Protein AF-0000000066074335 (afdb_homodimer)

Organism: Thermosynechococcus vestitus (strain NIES-2133 / IAM M-273 / BP-1) (NCBI:txid197221)

Nearest PDB structures (foldseek):
  3jst-assembly2_B  TM=9.561E-01  e=1.278E-10  Brucella melitensis
  4wil-assembly1_A  TM=9.137E-01  e=1.983E-09  Mus musculus
  4c45-assembly1_A  TM=8.932E-01  e=1.117E-09  Homo sapiens
  1ru0-assembly1_A  TM=9.142E-01  e=2.401E-09  Mus musculus
  3hxa-assembly1_D  TM=9.202E-01  e=4.841E-09  Rattus norvegicus

Solvent-accessible surface area (backbone atoms only — not comparable to full-atom values): 10521 Å² total; per-residue (Å²): 127,86,57,73,58,49,72,68,55,48,52,62,58,37,70,77,36,83,74,48,42,77,59,86,53,25,38,35,35,74,48,80,48,90,34,50,66,47,31,52,51,53,54,59,65,48,47,60,62,24,59,75,66,72,49,74,56,36,38,34,38,51,55,28,30,33,37,43,33,32,52,37,73,94,74,67,21,40,27,64,69,38,55,56,49,50,53,53,53,55,59,57,72,77,103,127,86,58,73,57,49,72,68,55,47,52,62,57,39,71,77,36,83,75,49,43,76,58,88,51,24,38,36,35,74,47,80,47,90,34,49,67,47,30,52,51,53,54,59,64,47,47,59,62,24,60,74,67,72,49,74,55,34,38,36,38,51,55,25,30,34,36,43,34,31,50,38,74,94,73,65,20,40,28,66,69,39,54,54,50,49,54,53,52,55,59,58,71,76,102

pLDDT: mean 96.41, std 6.15, range [61.09, 98.94]

Foldseek 3Di:
DFDADDPVRVVVLCVPQPQWDDDDQKIKGKAFDDWQVQQVVLVVVLVVVCVVLVFDWDWDDDIRMIMTIGHDVVNSHDGVSRSVSSVVSSVSRVD/DFDADDPVRVVVLCVPQPQWDDDDQKIKGKAFDDWQVQQVVLVV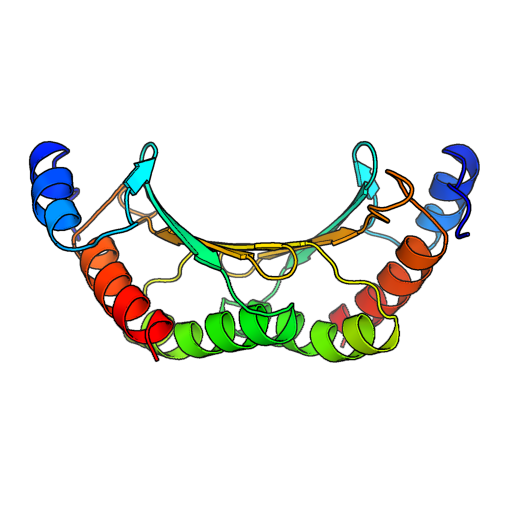VLVVVCVVLVFDWDWDDDIRMIMTIGHDVVNSHDGVSRSVSSVVSSVSRVD

Sequence (190 aa):
MAERLSPADIEAQLANLPGWKQVGDRLEQTFTFKDFLGSIAFVNRLVDPAEQAGHHPDLSISWNRVTVCLTTHDVGGITQKDIDLAKVISNLAVVMAERLSPADIEAQLANLPGWKQVGDRLEQTFTFKDFLGSIAFVNRLVDPAEQAGHHPDLSISWNRVTVCLTTHDVGGITQKDIDLAKVISNLAVV

InterPro domains:
  IPR001533 Pterin 4 alpha carbinolamine dehydratase [MF_00434] (2-93)
  IPR001533 Pterin 4 alpha carbinolamine dehydratase [PF01329] (4-91)
  IPR001533 Pterin 4 alpha carbinolamine dehydratase [PTHR12599] (3-94)
  IPR036428 Pterin 4 alpha carbinolamine dehydratase superfamily [G3DSA:3.30.1360.20] (1-95)
  IPR036428 Pterin 4 alpha carbinolamine dehydratase superfamily [SSF55248] (1-93)

Radius of gyration: 18.11 Å; Cα contacts (8 Å, |Δi|>4): 316; chains: 2; bounding box: 31×51×40 Å

Structure (mmCIF, N/CA/C/O backbone):
data_AF-0000000066074335-model_v1
#
loop_
_entity.id
_entity.type
_entity.pdbx_description
1 polymer 'Putative pterin-4-alpha-carbinolamine dehydratase'
#
loop_
_atom_site.group_PDB
_atom_site.id
_atom_site.type_symbol
_atom_site.label_atom_id
_atom_site.label_alt_id
_atom_site.label_comp_id
_atom_site.label_asym_id
_atom_site.label_entity_id
_atom_site.label_seq_id
_atom_site.pdbx_PDB_ins_code
_atom_site.Cartn_x
_atom_site.Cartn_y
_atom_site.Cartn_z
_atom_site.occupancy
_atom_site.B_iso_or_equiv
_atom_site.auth_seq_id
_atom_site.auth_comp_id
_atom_site.auth_asym_id
_atom_site.auth_atom_id
_atom_site.pdbx_PDB_model_num
ATOM 1 N N . MET A 1 1 ? 13.695 22.984 12.234 1 61.09 1 MET A N 1
ATOM 2 C CA . MET A 1 1 ? 13.352 21.562 12.234 1 61.09 1 MET A CA 1
ATOM 3 C C . MET A 1 1 ? 11.914 21.344 12.695 1 61.09 1 MET A C 1
ATOM 5 O O . MET A 1 1 ? 11.367 22.172 13.43 1 61.09 1 MET A O 1
ATOM 9 N N . ALA A 1 2 ? 11.125 20.5 11.977 1 78.25 2 ALA A N 1
ATOM 10 C CA . ALA A 1 2 ? 9.734 20.375 12.422 1 78.25 2 ALA A CA 1
ATOM 11 C C . ALA A 1 2 ? 9.656 19.891 13.859 1 78.25 2 ALA A C 1
ATOM 13 O O . ALA A 1 2 ? 10.484 19.078 14.297 1 78.25 2 ALA A O 1
ATOM 14 N N . GLU A 1 3 ? 8.922 20.516 14.727 1 90.38 3 GLU A N 1
ATOM 15 C CA . GLU A 1 3 ? 8.75 20.156 16.141 1 90.38 3 GLU A CA 1
ATOM 16 C C . GLU A 1 3 ? 7.668 19.094 16.312 1 90.38 3 GLU A C 1
ATOM 18 O O . GLU A 1 3 ? 6.621 19.156 15.664 1 90.38 3 GLU A O 1
ATOM 23 N N . ARG A 1 4 ? 8.062 18.109 17.266 1 96.31 4 ARG A N 1
ATOM 24 C CA . ARG A 1 4 ? 7.078 17.094 17.625 1 96.31 4 ARG A CA 1
ATOM 25 C C . ARG A 1 4 ? 5.898 17.719 18.359 1 96.31 4 ARG A C 1
ATOM 27 O O . ARG A 1 4 ? 6.086 18.562 19.25 1 96.31 4 ARG A O 1
ATOM 34 N N . LEU A 1 5 ? 4.723 17.359 17.922 1 97.75 5 LEU A N 1
ATOM 35 C CA . LEU A 1 5 ? 3.52 17.844 18.594 1 97.75 5 LEU A CA 1
ATOM 36 C C . LEU A 1 5 ? 3.289 17.094 19.906 1 97.75 5 LEU A C 1
ATOM 38 O O . LEU A 1 5 ? 3.646 15.914 20.016 1 97.75 5 LEU A O 1
ATOM 42 N N . SER A 1 6 ? 2.682 17.719 20.906 1 96.12 6 SER A N 1
ATOM 43 C CA . SER A 1 6 ? 2.279 17.047 22.141 1 96.12 6 SER A CA 1
ATOM 44 C C . SER A 1 6 ? 1.038 16.188 21.922 1 96.12 6 SER A C 1
ATOM 46 O O . SER A 1 6 ? 0.247 16.453 21.016 1 96.12 6 SER A O 1
ATOM 48 N N . PRO A 1 7 ? 0.917 15.195 22.75 1 95.69 7 PRO A N 1
ATOM 49 C CA . PRO A 1 7 ? -0.295 14.383 22.641 1 95.69 7 PRO A CA 1
ATOM 50 C C . PRO A 1 7 ? -1.573 15.211 22.734 1 95.69 7 PRO A C 1
ATOM 52 O O . PRO A 1 7 ? -2.545 14.938 22.016 1 95.69 7 PRO A O 1
ATOM 55 N N . ALA A 1 8 ? -1.575 16.188 23.609 1 97.06 8 ALA A N 1
ATOM 56 C CA . ALA A 1 8 ? -2.746 17.047 23.766 1 97.06 8 ALA A CA 1
ATOM 57 C C . ALA A 1 8 ? -3.01 17.844 22.484 1 97.06 8 ALA A C 1
ATOM 59 O O . ALA A 1 8 ? -4.16 18.016 22.078 1 97.06 8 ALA A O 1
ATOM 60 N N . ASP A 1 9 ? -1.932 18.375 21.891 1 97.31 9 ASP A N 1
ATOM 61 C CA . ASP A 1 9 ? -2.061 19.125 20.641 1 97.31 9 ASP A CA 1
ATOM 62 C C . ASP A 1 9 ? -2.57 18.219 19.516 1 97.31 9 ASP A C 1
ATOM 64 O O . ASP A 1 9 ? -3.41 18.625 18.703 1 97.31 9 ASP A O 1
ATOM 68 N 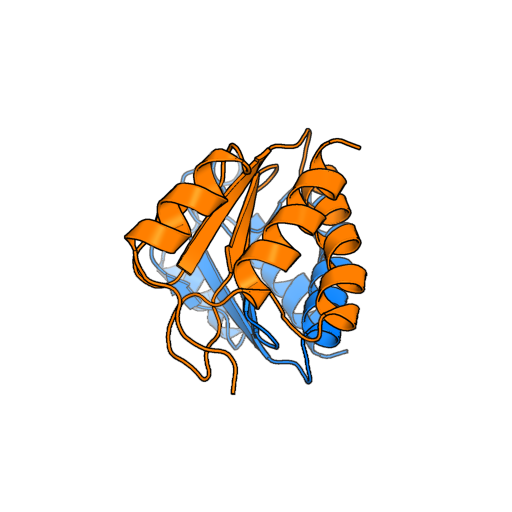N . ILE A 1 10 ? -2.061 17.047 19.406 1 98.12 10 ILE A N 1
ATOM 69 C CA . ILE A 1 10 ? -2.482 16.094 18.391 1 98.12 10 ILE A CA 1
ATOM 70 C C . ILE A 1 10 ? -3.975 15.805 18.547 1 98.12 10 ILE A C 1
ATOM 72 O O . ILE A 1 10 ? -4.727 15.859 17.562 1 98.12 10 ILE A O 1
ATOM 76 N N . GLU A 1 11 ? -4.355 15.5 19.75 1 97.38 11 GLU A N 1
ATOM 77 C CA . GLU A 1 11 ? -5.754 15.18 20.031 1 97.38 11 GLU A CA 1
ATOM 78 C C . GLU A 1 11 ? -6.668 16.328 19.609 1 97.38 11 GLU A C 1
ATOM 80 O O . GLU A 1 11 ? -7.723 16.109 19.016 1 97.38 11 GLU A O 1
ATOM 85 N N . ALA A 1 12 ? -6.305 17.516 19.969 1 98.12 12 ALA A N 1
ATOM 86 C CA . ALA A 1 12 ? -7.094 18.688 19.625 1 98.12 12 ALA A CA 1
ATOM 87 C C . ALA A 1 12 ? -7.25 18.828 18.109 1 98.12 12 ALA A C 1
ATOM 89 O O . ALA A 1 12 ? -8.328 19.172 17.625 1 98.12 12 ALA A O 1
ATOM 90 N N . GLN A 1 13 ? -6.156 18.625 17.406 1 98 13 GLN A N 1
ATOM 91 C CA . GLN A 1 13 ? -6.191 18.797 15.953 1 98 13 GLN A CA 1
ATOM 92 C C . GLN A 1 13 ? -6.961 17.656 15.289 1 98 13 GLN A C 1
ATOM 94 O O . GLN A 1 13 ? -7.641 17.859 14.281 1 98 13 GLN A O 1
ATOM 99 N N . LEU A 1 14 ? -6.852 16.469 15.859 1 98.25 14 LEU A N 1
ATOM 100 C CA . LEU A 1 14 ? -7.539 15.312 15.297 1 98.25 14 LEU A CA 1
ATOM 101 C C . LEU A 1 14 ? -9.047 15.43 15.477 1 98.25 14 LEU A C 1
ATOM 103 O O . LEU A 1 14 ? -9.82 14.766 14.781 1 98.25 14 LEU A O 1
ATOM 107 N N . ALA A 1 15 ? -9.461 16.203 16.453 1 97.62 15 ALA A N 1
ATOM 108 C CA . ALA A 1 15 ? -10.883 16.438 16.656 1 97.62 15 ALA A CA 1
ATOM 109 C C . ALA A 1 15 ? -11.547 16.969 15.391 1 97.62 15 ALA A C 1
ATOM 111 O O . ALA A 1 15 ? -12.734 16.75 15.172 1 97.62 15 ALA A O 1
ATOM 112 N N . ASN A 1 16 ? -10.781 17.594 14.5 1 96.19 16 ASN A N 1
ATOM 113 C CA . ASN A 1 16 ? -11.297 18.156 13.258 1 96.19 16 ASN A CA 1
ATOM 114 C C . ASN A 1 16 ? -10.977 17.25 12.062 1 96.19 16 ASN A C 1
ATOM 116 O O . ASN A 1 16 ? -11.164 17.641 10.914 1 96.19 16 ASN A O 1
ATOM 120 N N . LEU A 1 17 ? -10.469 16.125 12.25 1 97.38 17 LEU A N 1
ATOM 121 C CA . LEU A 1 17 ? -10.102 15.156 11.219 1 97.38 17 LEU A CA 1
ATOM 122 C C . LEU A 1 17 ? -10.719 13.789 11.508 1 97.38 17 LEU A C 1
ATOM 124 O O . LEU A 1 17 ? -10 12.82 11.766 1 97.38 17 LEU A O 1
ATOM 128 N N . PRO A 1 18 ? -12.047 13.773 11.359 1 95.75 18 PRO A N 1
ATOM 129 C CA . PRO A 1 18 ? -12.703 12.5 11.672 1 95.75 18 PRO A CA 1
ATOM 130 C C . PRO A 1 18 ? -12.078 11.32 10.93 1 95.75 18 PRO A C 1
ATOM 132 O O . PRO A 1 18 ? -11.688 11.453 9.766 1 95.75 18 PRO A O 1
ATOM 135 N N . GLY A 1 19 ? -11.922 10.172 11.711 1 97.56 19 GLY A N 1
ATOM 136 C CA . GLY A 1 19 ? -11.359 8.961 11.141 1 97.56 19 GLY A CA 1
ATOM 137 C C . GLY A 1 19 ? -9.891 8.766 11.469 1 97.56 19 GLY A C 1
ATOM 138 O O . GLY A 1 19 ? -9.406 7.637 11.547 1 97.56 19 GLY A O 1
ATOM 139 N N . TRP A 1 20 ? -9.18 9.891 11.555 1 98.69 20 TRP A N 1
ATOM 140 C CA . TRP A 1 20 ? -7.766 9.82 11.906 1 98.69 20 TRP A CA 1
ATOM 141 C C . TRP A 1 20 ? -7.586 9.555 13.398 1 98.69 20 TRP A C 1
ATOM 143 O O . TRP A 1 20 ? -8.32 10.109 14.227 1 98.69 20 TRP A O 1
ATOM 153 N N . LYS A 1 21 ? -6.633 8.781 13.719 1 98.5 21 LYS A N 1
ATOM 154 C CA . LYS A 1 21 ? -6.277 8.484 15.109 1 98.5 21 LYS A CA 1
ATOM 155 C C . LYS A 1 21 ? -4.762 8.422 15.281 1 98.5 21 LYS A C 1
ATOM 157 O O . LYS A 1 21 ? -4.031 8.172 14.32 1 98.5 21 LYS A O 1
ATOM 162 N N . GLN A 1 22 ? -4.324 8.641 16.484 1 98.31 22 GLN A N 1
ATOM 163 C CA . GLN A 1 22 ? -2.924 8.406 16.828 1 98.31 22 GLN A CA 1
ATOM 164 C C . GLN A 1 22 ? -2.691 6.965 17.266 1 98.31 22 GLN A C 1
ATOM 166 O O . GLN A 1 22 ? -3.396 6.453 18.141 1 98.31 22 GLN A O 1
ATOM 171 N N . VAL A 1 23 ? -1.863 6.348 16.688 1 97.94 23 VAL A N 1
ATOM 172 C CA . VAL A 1 23 ? -1.416 5.008 17.047 1 97.94 23 VAL A CA 1
ATOM 173 C C . VAL A 1 23 ? 0.087 5.016 17.312 1 97.94 23 VAL A C 1
ATOM 175 O O . VAL A 1 23 ? 0.891 5 16.375 1 97.94 23 VAL A O 1
ATOM 178 N N . GLY A 1 24 ? 0.436 5.082 18.547 1 96.5 24 GLY A N 1
ATOM 179 C CA . GLY A 1 24 ? 1.843 5.266 18.859 1 96.5 24 GLY A CA 1
ATOM 180 C C . GLY A 1 24 ? 2.402 6.582 18.359 1 96.5 24 GLY A C 1
ATOM 181 O O . GLY A 1 24 ? 1.869 7.648 18.672 1 96.5 24 GLY A O 1
ATOM 182 N N . ASP A 1 25 ? 3.412 6.508 17.453 1 97 25 ASP A N 1
ATOM 183 C CA . ASP A 1 25 ? 4.113 7.699 17 1 97 25 ASP A CA 1
ATOM 184 C C . ASP A 1 25 ? 3.643 8.109 15.602 1 97 25 ASP A C 1
ATOM 186 O O . ASP A 1 25 ? 4.336 8.844 14.891 1 97 25 ASP A O 1
ATOM 190 N N . ARG A 1 26 ? 2.455 7.629 15.234 1 98.5 26 ARG A N 1
ATOM 191 C CA . ARG A 1 26 ? 1.986 7.965 13.891 1 98.5 26 ARG A CA 1
ATOM 192 C C . ARG A 1 26 ? 0.482 8.219 13.883 1 98.5 26 ARG A C 1
ATOM 194 O O . ARG A 1 26 ? -0.213 7.883 14.844 1 98.5 26 ARG A O 1
ATOM 201 N N . LEU A 1 27 ? 0.013 8.898 12.852 1 98.81 27 LEU A N 1
ATOM 202 C CA . LEU A 1 27 ? -1.404 9 12.523 1 98.81 27 LEU A CA 1
ATOM 203 C C . LEU A 1 27 ? -1.835 7.871 11.594 1 98.81 27 LEU A C 1
ATOM 205 O O . LEU A 1 27 ? -1.075 7.457 10.719 1 98.81 27 LEU A O 1
ATOM 209 N N . GLU A 1 28 ? -3.074 7.426 11.773 1 98.88 28 GLU A N 1
ATOM 210 C CA . GLU A 1 28 ? -3.568 6.344 10.93 1 98.88 28 GLU A CA 1
ATOM 211 C C . GLU A 1 28 ? -5.039 6.543 10.578 1 98.88 28 GLU A C 1
ATOM 213 O O . GLU A 1 28 ? -5.832 6.961 11.43 1 98.88 28 GLU A O 1
ATOM 218 N N . GLN A 1 29 ? -5.402 6.277 9.391 1 98.75 29 GLN A N 1
ATOM 219 C CA . GLN A 1 29 ? -6.793 6.184 8.961 1 98.75 29 GLN A CA 1
ATOM 220 C C . GLN A 1 29 ? -6.957 5.137 7.859 1 98.75 29 GLN A C 1
ATOM 222 O O . GLN A 1 29 ? -6.102 5.016 6.98 1 98.75 29 GLN A O 1
ATOM 227 N N . THR A 1 30 ? -8.039 4.391 7.93 1 98.81 30 THR A N 1
ATOM 228 C CA . THR A 1 30 ? -8.398 3.436 6.887 1 98.81 30 THR A CA 1
ATOM 229 C C . THR A 1 30 ? -9.602 3.934 6.086 1 98.81 30 THR A C 1
ATOM 231 O O . THR A 1 30 ? -10.609 4.344 6.66 1 98.81 30 THR A O 1
ATOM 234 N N . PHE A 1 31 ? -9.453 3.969 4.762 1 98.62 31 PHE A N 1
ATOM 235 C CA . PHE A 1 31 ? -10.508 4.324 3.816 1 98.62 31 PHE A CA 1
ATOM 236 C C . PHE A 1 31 ? -11.016 3.086 3.088 1 98.62 31 PHE A C 1
ATOM 238 O O . PHE A 1 31 ? -10.234 2.209 2.719 1 98.62 31 PHE A O 1
ATOM 245 N N . THR A 1 32 ? -12.344 3.02 2.869 1 98.44 32 THR A N 1
ATOM 246 C CA . THR A 1 32 ? -12.969 1.886 2.193 1 98.44 32 THR A CA 1
ATOM 247 C C . THR A 1 32 ? -13.602 2.322 0.875 1 98.44 32 THR A C 1
ATOM 249 O O . THR A 1 32 ? -14.242 3.371 0.807 1 98.44 32 THR A O 1
ATOM 252 N N . PHE A 1 33 ? -13.398 1.486 -0.139 1 98.25 33 PHE A N 1
ATOM 253 C CA . PHE A 1 33 ? -13.883 1.778 -1.484 1 98.25 33 PHE A CA 1
ATOM 254 C C . PHE A 1 33 ? -14.719 0.625 -2.021 1 98.25 33 PHE A C 1
ATOM 256 O O . PHE A 1 33 ? -15.07 -0.294 -1.279 1 98.25 33 PHE A O 1
ATOM 263 N N . LYS A 1 34 ? -15.062 0.728 -3.232 1 97.75 34 LYS A N 1
ATOM 264 C CA . LYS A 1 34 ? -15.953 -0.27 -3.818 1 97.75 34 LYS A CA 1
ATOM 265 C C . LYS A 1 34 ? -15.211 -1.565 -4.121 1 97.75 34 LYS A C 1
ATOM 267 O O . LYS A 1 34 ? -15.758 -2.658 -3.955 1 97.75 34 LYS A O 1
ATOM 272 N N . ASP A 1 35 ? -14.008 -1.442 -4.664 1 98.06 35 ASP A N 1
ATOM 273 C CA . ASP A 1 35 ? -13.211 -2.588 -5.098 1 98.06 35 ASP A CA 1
ATOM 274 C C . ASP A 1 35 ? -11.727 -2.246 -5.125 1 98.06 35 ASP A C 1
ATOM 276 O O . ASP A 1 35 ? -11.312 -1.203 -4.609 1 98.06 35 ASP A O 1
ATOM 280 N N . PHE A 1 36 ? -10.945 -3.172 -5.645 1 98.56 36 PHE A N 1
ATOM 281 C CA . PHE A 1 36 ? -9.492 -3.02 -5.723 1 98.56 36 PHE A CA 1
ATOM 282 C C . PHE A 1 36 ? -9.125 -1.803 -6.562 1 98.56 36 PHE A C 1
ATOM 284 O O . PHE A 1 36 ? -8.25 -1.022 -6.184 1 98.56 36 PHE A O 1
ATOM 291 N N . LEU A 1 37 ? -9.789 -1.584 -7.691 1 98.56 37 LEU A N 1
ATOM 292 C CA . LEU A 1 37 ? -9.5 -0.458 -8.57 1 98.56 37 LEU A CA 1
ATOM 293 C C . LEU A 1 37 ? -9.773 0.868 -7.867 1 98.56 37 LEU A C 1
ATOM 295 O O . LEU A 1 37 ? -9.062 1.85 -8.086 1 98.56 37 LEU A O 1
ATOM 299 N N . GLY A 1 38 ? -10.836 0.869 -7.07 1 98.38 38 GLY A N 1
ATOM 300 C C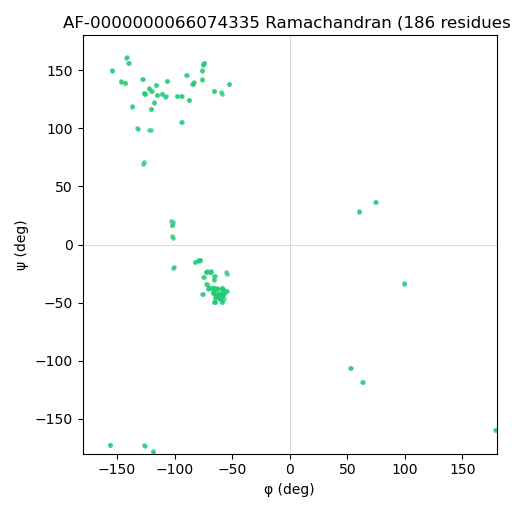A . GLY A 1 38 ? -11.094 2.057 -6.273 1 98.38 38 GLY A CA 1
ATOM 301 C C . GLY A 1 38 ? -9.984 2.373 -5.293 1 98.38 38 GLY A C 1
ATOM 302 O O . GLY A 1 38 ? -9.617 3.537 -5.113 1 98.38 38 GLY A O 1
ATOM 303 N N . SER A 1 39 ? -9.453 1.351 -4.605 1 98.62 39 SER A N 1
ATOM 304 C CA . SER A 1 39 ? -8.32 1.528 -3.701 1 98.62 39 SER A CA 1
ATOM 305 C C . SER A 1 39 ? -7.113 2.096 -4.434 1 98.62 39 SER A C 1
ATOM 307 O O . SER A 1 39 ? -6.484 3.047 -3.965 1 98.62 39 SER A O 1
ATOM 309 N N . ILE A 1 40 ? -6.844 1.544 -5.621 1 98.75 40 ILE A N 1
ATOM 310 C CA . ILE A 1 40 ? -5.684 1.965 -6.402 1 98.75 40 ILE A CA 1
ATOM 311 C C . ILE A 1 40 ? -5.871 3.408 -6.863 1 98.75 40 ILE A C 1
ATOM 313 O O . ILE A 1 40 ? -4.926 4.203 -6.832 1 98.75 40 ILE A O 1
ATOM 317 N N . ALA A 1 41 ? -7.047 3.758 -7.258 1 98.38 41 ALA A N 1
ATOM 318 C CA . ALA A 1 41 ? -7.328 5.129 -7.68 1 98.38 41 ALA A CA 1
ATOM 319 C C . ALA A 1 41 ? -7.066 6.117 -6.547 1 98.38 41 ALA A C 1
ATOM 321 O O . ALA A 1 41 ? -6.492 7.184 -6.766 1 98.38 41 ALA A O 1
ATOM 322 N N . PHE A 1 42 ? -7.512 5.781 -5.371 1 98.62 42 PHE A N 1
ATOM 323 C CA . PHE A 1 42 ? -7.301 6.637 -4.211 1 98.62 42 PHE A CA 1
ATOM 324 C C . PHE A 1 42 ? -5.812 6.809 -3.932 1 98.62 42 PHE A C 1
ATOM 326 O O . PHE A 1 42 ? -5.344 7.926 -3.703 1 98.62 42 PHE A O 1
ATOM 333 N N . VAL A 1 43 ? -5.059 5.734 -3.947 1 98.69 43 VAL A N 1
ATOM 334 C CA . VAL A 1 43 ? -3.619 5.789 -3.707 1 98.69 43 VAL A CA 1
ATOM 335 C C . VAL A 1 43 ? -2.959 6.711 -4.727 1 98.69 43 VAL A C 1
ATOM 337 O O . VAL A 1 43 ? -2.129 7.551 -4.371 1 98.69 43 VAL A O 1
ATOM 340 N N . ASN A 1 44 ? -3.377 6.582 -5.969 1 98.62 44 ASN A N 1
ATOM 341 C CA . ASN A 1 44 ? -2.785 7.414 -7.012 1 98.62 44 ASN A CA 1
ATOM 342 C C . ASN A 1 44 ? -3.111 8.891 -6.805 1 98.62 44 ASN A C 1
ATOM 344 O O . ASN A 1 44 ? -2.303 9.758 -7.129 1 98.62 44 ASN A O 1
ATOM 348 N N . ARG A 1 45 ? -4.234 9.18 -6.223 1 98.31 45 ARG A N 1
ATOM 349 C CA . ARG A 1 45 ? -4.621 10.562 -5.965 1 98.31 45 ARG A CA 1
ATOM 350 C C . ARG A 1 45 ? -3.785 11.172 -4.84 1 98.31 45 ARG A C 1
ATOM 352 O O . ARG A 1 45 ? -3.658 12.391 -4.742 1 98.31 45 ARG A O 1
ATOM 359 N N . LEU A 1 46 ? -3.225 10.344 -3.992 1 97.38 46 LEU A N 1
ATOM 360 C CA . LEU A 1 46 ? -2.453 10.828 -2.855 1 97.38 46 LEU A CA 1
ATOM 361 C C . LEU A 1 46 ? -1.028 11.18 -3.275 1 97.38 46 LEU A C 1
ATOM 363 O O . LEU A 1 46 ? -0.31 11.859 -2.543 1 97.38 46 LEU A O 1
ATOM 367 N N . VAL A 1 47 ? -0.621 10.734 -4.438 1 98.44 47 VAL A N 1
ATOM 368 C CA . VAL A 1 47 ? 0.779 10.797 -4.84 1 98.44 47 VAL A CA 1
ATOM 369 C C . VAL A 1 47 ? 1.204 12.258 -5 1 98.44 47 VAL A C 1
ATOM 371 O O . VAL A 1 47 ? 2.18 12.695 -4.387 1 98.44 47 VAL A O 1
ATOM 374 N N . ASP A 1 48 ? 0.437 12.992 -5.711 1 98.25 48 ASP A N 1
ATOM 375 C CA . ASP A 1 48 ? 0.83 14.367 -5.996 1 98.25 48 ASP A CA 1
ATOM 376 C C . ASP A 1 48 ? 0.864 15.203 -4.719 1 98.25 48 ASP A C 1
ATOM 378 O O . ASP A 1 48 ? 1.863 15.859 -4.43 1 98.25 48 ASP A O 1
ATOM 382 N N . PRO A 1 49 ? -0.151 15.188 -3.881 1 98.12 49 PRO A N 1
ATOM 383 C CA . PRO A 1 49 ? -0.083 15.945 -2.631 1 98.12 49 PRO A CA 1
ATOM 384 C C . PRO A 1 49 ? 1.091 15.531 -1.748 1 98.12 49 PRO A C 1
ATOM 386 O O . PRO A 1 49 ? 1.691 16.375 -1.073 1 98.12 49 PRO A O 1
ATOM 389 N N . ALA A 1 50 ? 1.405 14.242 -1.682 1 98.44 50 ALA A N 1
ATOM 390 C CA . ALA A 1 50 ? 2.525 13.758 -0.882 1 98.44 50 ALA A CA 1
ATOM 391 C C . ALA A 1 50 ? 3.852 14.305 -1.403 1 98.44 50 ALA A C 1
ATOM 393 O O . ALA A 1 50 ? 4.691 14.758 -0.624 1 98.44 50 ALA A O 1
ATOM 394 N N . GLU A 1 51 ? 3.99 14.266 -2.746 1 98.5 51 GLU A N 1
ATOM 395 C CA . GLU A 1 51 ? 5.195 14.789 -3.379 1 98.5 51 GLU A CA 1
ATOM 396 C C . GLU A 1 51 ? 5.336 16.281 -3.141 1 98.5 51 GLU A C 1
ATOM 398 O O . GLU A 1 51 ? 6.418 16.766 -2.803 1 98.5 51 GLU A O 1
ATOM 403 N N . GLN A 1 52 ? 4.258 17 -3.301 1 98 52 GLN A N 1
ATOM 404 C CA . GLN A 1 52 ? 4.277 18.438 -3.121 1 98 52 GLN A CA 1
ATOM 405 C C . GLN A 1 52 ? 4.637 18.812 -1.687 1 98 52 GLN A C 1
ATOM 407 O O . GLN A 1 52 ? 5.348 19.797 -1.454 1 98 52 GLN A O 1
ATOM 412 N N . ALA A 1 53 ? 4.152 18.062 -0.789 1 97.25 53 ALA A N 1
ATOM 413 C CA . ALA A 1 53 ? 4.406 18.328 0.625 1 97.25 53 ALA A CA 1
ATOM 414 C C . ALA A 1 53 ? 5.805 17.875 1.029 1 97.25 53 ALA A C 1
ATOM 416 O O . ALA A 1 53 ? 6.293 18.219 2.105 1 97.25 53 ALA A O 1
ATOM 417 N N . GLY A 1 54 ? 6.449 17.078 0.139 1 97.12 54 GLY A N 1
ATOM 418 C CA . GLY A 1 54 ? 7.703 16.453 0.535 1 97.12 54 GLY A CA 1
ATOM 419 C C . GLY A 1 54 ? 7.559 15.539 1.737 1 97.12 54 GLY A C 1
ATOM 420 O O . GLY A 1 54 ? 8.461 15.469 2.578 1 97.12 54 GLY A O 1
ATOM 421 N N . HIS A 1 55 ? 6.453 14.953 1.972 1 98 55 HIS A N 1
ATOM 422 C CA . HIS A 1 55 ? 6.07 14.062 3.062 1 98 55 HIS A CA 1
ATOM 423 C C . HIS A 1 55 ? 5.262 12.875 2.549 1 98 55 HIS A C 1
ATOM 425 O O . HIS A 1 55 ? 4.207 13.062 1.938 1 98 55 HIS A O 1
ATOM 431 N N . HIS A 1 56 ? 5.809 11.68 2.771 1 98.44 56 HIS A N 1
ATOM 432 C CA . HIS A 1 56 ? 5.246 10.508 2.119 1 98.44 56 HIS A CA 1
ATOM 433 C C . HIS A 1 56 ? 4.66 9.531 3.141 1 98.44 56 HIS A C 1
ATOM 435 O O . HIS A 1 56 ? 5.332 9.164 4.105 1 98.44 56 HIS A O 1
ATOM 441 N N . PRO A 1 57 ? 3.434 9.133 2.93 1 98.75 57 PRO A N 1
ATOM 442 C CA . PRO A 1 57 ? 2.783 8.18 3.834 1 98.75 57 PRO A CA 1
ATOM 443 C C . PRO A 1 57 ? 3.293 6.75 3.65 1 98.75 57 PRO A C 1
ATOM 445 O O . PRO A 1 57 ? 3.857 6.422 2.604 1 98.75 57 PRO A O 1
ATOM 448 N N . ASP A 1 58 ? 3.158 5.906 4.684 1 98.75 58 ASP A N 1
ATOM 449 C CA . ASP A 1 58 ? 3.086 4.461 4.504 1 98.75 58 ASP A CA 1
ATOM 450 C C . ASP A 1 58 ? 1.665 4.02 4.16 1 98.75 58 ASP A C 1
ATOM 452 O O . ASP A 1 58 ? 0.697 4.523 4.734 1 98.75 58 ASP A O 1
ATOM 456 N N . LEU A 1 59 ? 1.532 3.076 3.242 1 98.94 59 LEU A N 1
ATOM 457 C CA . LEU A 1 59 ? 0.223 2.658 2.75 1 98.94 59 LEU A CA 1
ATOM 458 C C . LEU A 1 59 ? 0.066 1.145 2.838 1 98.94 59 LEU A C 1
ATOM 460 O O . LEU A 1 59 ? 1.013 0.402 2.57 1 98.94 59 LEU A O 1
ATOM 464 N N . SER A 1 60 ? -1.064 0.718 3.164 1 98.88 60 SER A N 1
ATOM 465 C CA . SER A 1 60 ? -1.469 -0.678 3.031 1 98.88 60 SER A CA 1
ATOM 466 C C . SER A 1 60 ? -2.768 -0.804 2.24 1 98.88 60 SER A C 1
ATOM 468 O O . SER A 1 60 ? -3.732 -0.085 2.504 1 98.88 60 SER A O 1
ATOM 470 N N . ILE A 1 61 ? -2.742 -1.662 1.271 1 98.88 61 ILE A N 1
ATOM 471 C CA . ILE A 1 61 ? -3.904 -1.922 0.428 1 98.88 61 ILE A CA 1
ATOM 472 C C . ILE A 1 61 ? -4.336 -3.379 0.579 1 98.88 61 ILE A C 1
ATOM 474 O O . ILE A 1 61 ? -3.537 -4.293 0.364 1 98.88 61 ILE A O 1
ATOM 478 N N . SER A 1 62 ? -5.5 -3.615 0.963 1 98.62 62 SER A N 1
ATOM 479 C CA . SER A 1 62 ? -6.148 -4.922 1.01 1 98.62 62 SER A CA 1
ATOM 480 C C . SER A 1 62 ? -7.535 -4.879 0.379 1 98.62 62 SER A C 1
ATOM 482 O O . SER A 1 62 ? -8.5 -4.477 1.026 1 98.62 62 SER A O 1
ATOM 484 N N . TRP A 1 63 ? -7.609 -5.312 -0.829 1 97.25 63 TRP A N 1
ATOM 485 C CA . TRP A 1 63 ? -8.82 -5.246 -1.646 1 97.25 63 TRP A CA 1
ATOM 486 C C . TRP A 1 63 ? -9.375 -3.826 -1.686 1 97.25 63 TRP A C 1
ATOM 488 O O . TRP A 1 63 ? -8.773 -2.936 -2.293 1 97.25 63 TRP A O 1
ATOM 498 N N . ASN A 1 64 ? -10.438 -3.539 -1.01 1 98.38 64 ASN A N 1
ATOM 499 C CA . ASN A 1 64 ? -11.102 -2.246 -1.136 1 98.38 64 ASN A CA 1
ATOM 500 C C . ASN A 1 64 ? -10.773 -1.333 0.044 1 98.38 64 ASN A C 1
ATOM 502 O O . ASN A 1 64 ? -11.492 -0.363 0.298 1 98.38 64 ASN A O 1
ATOM 506 N N . ARG A 1 65 ? -9.672 -1.714 0.807 1 98.81 65 ARG A N 1
ATOM 507 C CA . ARG A 1 65 ? -9.289 -0.928 1.975 1 98.81 65 ARG A CA 1
ATOM 508 C C . ARG A 1 65 ? -7.867 -0.388 1.827 1 98.81 65 ARG A C 1
ATOM 510 O O . ARG A 1 65 ? -6.953 -1.124 1.45 1 98.81 65 ARG A O 1
ATOM 517 N N . VAL A 1 66 ? -7.727 0.924 2.109 1 98.88 66 VAL A N 1
ATOM 518 C CA . VAL A 1 66 ? -6.418 1.57 2.137 1 98.88 66 VAL A CA 1
ATOM 519 C C . VAL A 1 66 ? -6.164 2.168 3.52 1 98.88 66 VAL A C 1
ATOM 521 O O . VAL A 1 66 ? -6.906 3.041 3.971 1 98.88 66 VAL A O 1
ATOM 524 N N . THR A 1 67 ? -5.188 1.7 4.195 1 98.94 67 THR A N 1
ATOM 525 C CA . THR A 1 67 ? -4.723 2.334 5.422 1 98.94 67 THR A CA 1
ATOM 526 C C . THR A 1 67 ? -3.566 3.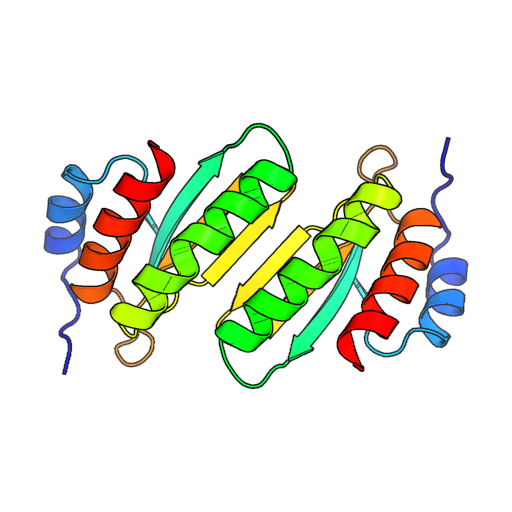287 5.137 1 98.94 67 THR A C 1
ATOM 528 O O . THR A 1 67 ? -2.59 2.908 4.484 1 98.94 67 THR A O 1
ATOM 531 N N . VAL A 1 68 ? -3.725 4.492 5.613 1 98.94 68 VAL A N 1
ATOM 532 C CA . VAL A 1 68 ? -2.709 5.531 5.465 1 98.94 68 VAL A CA 1
ATOM 533 C C . VAL A 1 68 ? -2.086 5.848 6.82 1 98.94 68 VAL A C 1
ATOM 535 O O . VAL A 1 68 ? -2.801 6.094 7.797 1 98.94 68 VAL A O 1
ATOM 538 N N . CYS A 1 69 ? -0.783 5.844 6.902 1 98.88 69 CYS A N 1
ATOM 539 C CA . CYS A 1 69 ? -0.042 6.195 8.109 1 98.88 69 CYS A CA 1
ATOM 540 C C . CYS A 1 69 ? 0.919 7.348 7.844 1 98.88 69 CYS A C 1
ATOM 542 O O . CYS A 1 69 ? 1.603 7.367 6.816 1 98.88 69 CYS A O 1
ATOM 544 N N . LEU A 1 70 ? 0.902 8.281 8.75 1 98.81 70 LEU A N 1
ATOM 545 C CA . LEU A 1 70 ? 1.739 9.469 8.625 1 98.81 70 LEU A CA 1
ATOM 546 C C . LEU A 1 70 ? 2.594 9.672 9.867 1 98.81 70 LEU A C 1
ATOM 548 O O . LEU A 1 70 ? 2.086 9.609 10.992 1 98.81 70 LEU A O 1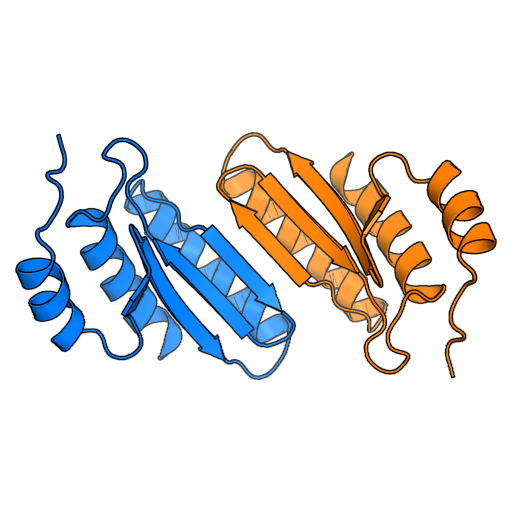
ATOM 552 N N . THR A 1 71 ? 3.836 9.852 9.703 1 98.5 71 THR A N 1
ATOM 553 C CA . THR A 1 71 ? 4.793 10.172 10.75 1 98.5 71 THR A CA 1
ATOM 554 C C . THR A 1 71 ? 5.992 10.922 10.18 1 98.5 71 THR A C 1
ATOM 556 O O . THR A 1 71 ? 6.305 10.789 8.992 1 98.5 71 THR A O 1
ATOM 559 N N . THR A 1 72 ? 6.602 11.758 10.914 1 97.81 72 THR A N 1
ATOM 560 C CA . THR A 1 72 ? 7.848 12.406 10.539 1 97.81 72 THR A CA 1
ATOM 561 C C . THR A 1 72 ? 9.047 11.641 11.078 1 97.81 72 THR A C 1
ATOM 563 O O . THR A 1 72 ? 9.383 11.75 12.258 1 97.81 72 THR A O 1
ATOM 566 N N . HIS A 1 73 ? 9.742 10.945 10.227 1 93.94 73 HIS A N 1
ATOM 567 C CA . HIS A 1 73 ? 10.75 9.961 10.609 1 93.94 73 HIS A CA 1
ATOM 568 C C . HIS A 1 73 ? 11.938 10.625 11.281 1 93.94 73 HIS A C 1
ATOM 570 O O . HIS A 1 73 ? 12.5 10.086 12.234 1 93.94 73 HIS A O 1
ATOM 576 N N . ASP A 1 74 ? 12.305 11.781 10.805 1 92.12 74 ASP A N 1
ATOM 577 C CA . ASP A 1 74 ? 13.508 12.43 11.312 1 92.12 74 ASP A CA 1
ATOM 578 C C . ASP A 1 74 ? 13.32 12.883 12.766 1 92.12 74 ASP A C 1
ATOM 580 O O . ASP A 1 74 ? 14.289 13.062 13.492 1 92.12 74 ASP A O 1
ATOM 584 N N . VAL A 1 75 ? 12.047 13.07 13.141 1 93.12 75 VAL A N 1
ATOM 585 C CA . VAL A 1 75 ? 11.727 13.539 14.484 1 93.12 75 VAL A CA 1
ATOM 586 C C . VAL A 1 75 ? 11.289 12.359 15.352 1 93.12 75 VAL A C 1
ATOM 588 O O . VAL A 1 75 ? 11.227 12.469 16.578 1 93.12 75 VAL A O 1
ATOM 591 N N . GLY A 1 76 ? 10.914 11.312 14.695 1 93.69 76 GLY A N 1
ATOM 592 C CA . GLY A 1 76 ? 10.453 10.125 15.398 1 93.69 76 GLY A CA 1
ATOM 593 C C . GLY A 1 76 ? 9.062 10.289 15.984 1 93.69 76 GLY A C 1
ATOM 594 O O . GLY A 1 76 ? 8.805 9.859 17.109 1 93.69 76 GLY A O 1
ATOM 595 N N . GLY A 1 77 ? 8.203 10.984 15.281 1 97.62 77 GLY A N 1
ATOM 596 C CA . GLY A 1 77 ? 6.859 11.227 15.789 1 97.62 77 GLY A CA 1
ATOM 597 C C . GLY A 1 77 ? 6.016 12.086 14.859 1 97.62 77 GLY A C 1
ATOM 598 O O . GLY A 1 77 ? 6.262 12.125 13.656 1 97.62 77 GLY A O 1
ATOM 599 N N . ILE A 1 78 ? 5.016 12.633 15.484 1 98.62 78 ILE A N 1
ATOM 600 C CA . ILE A 1 78 ? 4.02 13.367 14.719 1 98.62 78 ILE A CA 1
ATOM 601 C C . ILE A 1 78 ? 4.332 14.867 14.773 1 98.62 78 ILE A C 1
ATOM 603 O O . ILE A 1 78 ? 4.605 15.414 15.844 1 98.62 78 ILE A O 1
ATOM 607 N N . THR A 1 79 ? 4.414 15.547 13.625 1 98.38 79 THR A N 1
ATOM 608 C CA . THR A 1 79 ? 4.574 16.984 13.492 1 98.38 79 THR A CA 1
ATOM 609 C C . THR A 1 79 ? 3.387 17.594 12.758 1 98.38 79 THR A C 1
ATOM 611 O O . THR A 1 79 ? 2.451 16.891 12.383 1 98.38 79 THR A O 1
ATOM 614 N N . GLN A 1 80 ? 3.49 18.891 12.578 1 97.88 80 GLN A N 1
ATOM 615 C CA . GLN A 1 80 ? 2.404 19.578 11.875 1 97.88 80 GLN A CA 1
ATOM 616 C C . GLN A 1 80 ? 2.312 19.109 10.422 1 97.88 80 GLN A C 1
ATOM 618 O O . GLN A 1 80 ? 1.228 19.109 9.836 1 97.88 80 GLN A O 1
ATOM 623 N N . LYS A 1 81 ? 3.402 18.656 9.82 1 97.88 81 LYS A N 1
ATOM 624 C CA . LYS A 1 81 ? 3.385 18.125 8.461 1 97.88 81 LYS A CA 1
ATOM 625 C C . LYS A 1 81 ? 2.418 16.953 8.344 1 97.88 81 LYS A C 1
ATOM 627 O O . LYS A 1 81 ? 1.738 16.797 7.324 1 97.88 81 LYS A O 1
ATOM 632 N N . ASP A 1 82 ? 2.387 16.141 9.328 1 98.56 82 ASP A N 1
ATOM 633 C CA . ASP A 1 82 ? 1.511 14.969 9.336 1 98.56 82 ASP A CA 1
ATOM 634 C C . ASP A 1 82 ? 0.042 15.383 9.383 1 98.56 82 ASP A C 1
ATOM 636 O O . ASP A 1 82 ? -0.782 14.852 8.633 1 98.56 82 ASP A O 1
ATOM 640 N N . ILE A 1 83 ? -0.228 16.406 10.227 1 98.62 83 ILE A N 1
ATOM 641 C CA . ILE A 1 83 ? -1.589 16.906 10.359 1 98.62 83 ILE A CA 1
ATOM 642 C C . ILE A 1 83 ? -2.033 17.531 9.039 1 98.62 83 ILE A C 1
ATOM 644 O O . ILE A 1 83 ? -3.139 17.281 8.562 1 98.62 83 ILE A O 1
ATOM 648 N N . ASP A 1 84 ? -1.202 18.312 8.469 1 98.19 84 ASP A N 1
ATOM 649 C CA . ASP A 1 84 ? -1.537 19.016 7.238 1 98.19 84 ASP A CA 1
ATOM 650 C C . ASP A 1 84 ? -1.789 18.047 6.094 1 98.19 84 ASP A C 1
ATOM 652 O O . ASP A 1 84 ? -2.74 18.219 5.328 1 98.19 84 ASP A O 1
ATOM 656 N N . LEU A 1 85 ? -0.961 17.031 5.988 1 98.5 85 LEU A N 1
ATOM 657 C CA . LEU A 1 85 ? -1.171 16.047 4.926 1 98.5 85 LEU A CA 1
ATOM 658 C C . LEU A 1 85 ? -2.428 15.227 5.188 1 98.5 85 LEU A C 1
ATOM 660 O O . LEU A 1 85 ? -3.158 14.891 4.254 1 98.5 85 LEU A O 1
ATOM 664 N N . ALA A 1 86 ? -2.67 14.914 6.402 1 98.62 86 ALA A N 1
ATOM 665 C CA . ALA A 1 86 ? -3.893 14.195 6.762 1 98.62 86 ALA A CA 1
ATOM 666 C C . ALA A 1 86 ? -5.129 14.969 6.301 1 98.62 86 ALA A C 1
ATOM 668 O O . ALA A 1 86 ? -6.086 14.367 5.801 1 98.62 86 ALA A O 1
ATOM 669 N N . LYS A 1 87 ? -5.094 16.266 6.496 1 98.06 87 LYS A N 1
ATOM 670 C CA . LYS A 1 87 ? -6.199 17.109 6.055 1 98.06 87 LYS A CA 1
ATOM 671 C C . LYS A 1 87 ? -6.398 17.016 4.547 1 98.06 87 LYS A C 1
ATOM 673 O O . LYS A 1 87 ? -7.527 16.875 4.07 1 98.06 87 LYS A O 1
ATOM 678 N N . VAL A 1 88 ? -5.344 17.109 3.881 1 97.94 88 VAL A N 1
ATOM 679 C CA . VAL A 1 88 ? -5.387 17.031 2.424 1 97.94 88 VAL A CA 1
ATOM 680 C C . VAL A 1 88 ? -5.965 15.68 1.999 1 97.94 88 VAL A C 1
ATOM 682 O O . VAL A 1 88 ? -6.852 15.617 1.145 1 97.94 88 VAL A O 1
ATOM 685 N N . ILE A 1 89 ? -5.508 14.594 2.594 1 97.94 89 ILE A N 1
ATOM 686 C CA . ILE A 1 89 ? -5.922 13.242 2.232 1 97.94 89 ILE A CA 1
ATOM 687 C C . ILE A 1 89 ? -7.398 13.047 2.564 1 97.94 89 ILE A C 1
ATOM 689 O O . ILE A 1 89 ? -8.141 12.422 1.803 1 97.94 89 ILE A O 1
ATOM 693 N N . SER A 1 90 ? -7.812 13.609 3.652 1 97.12 90 SER A N 1
ATOM 694 C CA . SER A 1 90 ? -9.227 13.531 4.023 1 97.12 90 SER A CA 1
ATOM 695 C C . SER A 1 90 ? -10.109 14.141 2.941 1 97.12 90 SER A C 1
ATOM 697 O O . SER A 1 90 ? -11.18 13.602 2.635 1 97.12 90 SER A O 1
ATOM 699 N N . ASN A 1 91 ? -9.688 15.172 2.344 1 95.31 91 ASN A N 1
ATOM 700 C CA . ASN A 1 91 ? -10.461 15.859 1.316 1 95.31 91 ASN A CA 1
ATOM 701 C C . ASN A 1 91 ? -10.469 15.078 0.005 1 95.31 91 ASN A C 1
ATOM 703 O O . ASN A 1 91 ? -11.422 15.164 -0.769 1 95.31 91 ASN A O 1
ATOM 707 N N . LEU A 1 92 ? -9.477 14.328 -0.251 1 94.31 92 LEU A N 1
ATOM 708 C CA . LEU A 1 92 ? -9.375 13.523 -1.465 1 94.31 92 LEU A CA 1
ATOM 709 C C . LEU A 1 92 ? -10.359 12.359 -1.426 1 94.31 92 LEU A C 1
ATOM 711 O O . LEU A 1 92 ? -10.828 11.898 -2.471 1 94.31 92 LEU A O 1
ATOM 715 N N . ALA A 1 93 ? -10.578 11.727 -0.271 1 86.12 93 ALA A N 1
ATOM 716 C CA . ALA A 1 93 ? -11.383 10.516 -0.121 1 86.12 93 ALA A CA 1
ATOM 717 C C . ALA A 1 93 ? -12.867 10.812 -0.281 1 86.12 93 ALA A C 1
ATOM 719 O O . ALA A 1 93 ? -13.672 9.906 -0.518 1 86.12 93 ALA A O 1
ATOM 720 N N . VAL A 1 94 ? -13.312 12.008 -0.064 1 74.06 94 VAL A N 1
ATOM 721 C CA . VAL A 1 94 ? -14.711 12.414 -0.151 1 74.06 94 VAL A CA 1
ATOM 722 C C . VAL A 1 94 ? -15.102 12.633 -1.612 1 74.06 94 VAL A C 1
ATOM 724 O O . VAL A 1 94 ? -16.281 12.609 -1.961 1 74.06 94 VAL A O 1
ATOM 727 N N . VAL A 1 95 ? -14.156 12.695 -2.451 1 63.53 95 VAL A N 1
ATOM 728 C CA . VAL A 1 95 ? -14.516 13.039 -3.822 1 63.53 95 VAL A CA 1
ATOM 729 C C . VAL A 1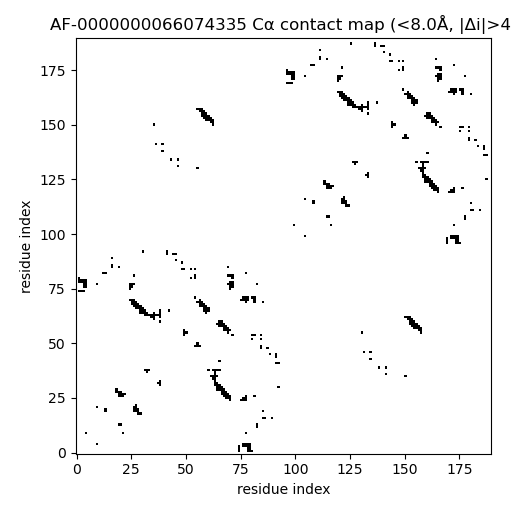 95 ? -14.672 11.766 -4.648 1 63.53 95 VAL A C 1
ATOM 731 O O . VAL A 1 95 ? -13.93 10.805 -4.461 1 63.53 95 VAL A O 1
ATOM 734 N N . MET B 1 1 ? -12.789 -25.906 -7.379 1 62.34 1 MET B N 1
ATOM 735 C CA . MET B 1 1 ? -12.266 -24.984 -6.371 1 62.34 1 MET B CA 1
ATOM 736 C C . MET B 1 1 ? -10.75 -25.078 -6.297 1 62.34 1 MET B C 1
ATOM 738 O O . MET B 1 1 ? -10.156 -26.094 -6.641 1 62.34 1 MET B O 1
ATOM 742 N N . ALA B 1 2 ? -10.047 -23.875 -6.254 1 78.81 2 ALA B N 1
ATOM 743 C CA . ALA B 1 2 ? -8.594 -24 -6.25 1 78.81 2 ALA B CA 1
ATOM 744 C C . ALA B 1 2 ? -8.109 -24.797 -5.047 1 78.81 2 ALA B C 1
ATOM 746 O O . ALA B 1 2 ? -8.695 -24.734 -3.965 1 78.81 2 ALA B O 1
ATOM 747 N N . GLU B 1 3 ? -7.258 -25.766 -5.195 1 90.5 3 GLU B N 1
ATOM 748 C CA . GLU B 1 3 ? -6.715 -26.609 -4.141 1 90.5 3 GLU B CA 1
ATOM 749 C C . GLU B 1 3 ? -5.504 -25.953 -3.477 1 90.5 3 GLU B C 1
ATOM 751 O O . GLU B 1 3 ? -4.656 -25.375 -4.156 1 90.5 3 GLU B O 1
ATOM 756 N N . ARG B 1 4 ? -5.543 -26.125 -2.072 1 96.25 4 ARG B N 1
ATOM 757 C CA . ARG B 1 4 ? -4.387 -25.656 -1.318 1 96.25 4 ARG B CA 1
ATOM 758 C C . ARG B 1 4 ? -3.146 -26.469 -1.646 1 96.25 4 ARG B C 1
ATOM 760 O O . ARG B 1 4 ? -3.213 -27.703 -1.723 1 96.25 4 ARG B O 1
ATOM 767 N N . LEU B 1 5 ? -2.078 -25.781 -1.908 1 97.69 5 LEU B N 1
ATOM 768 C CA . LEU B 1 5 ? -0.812 -26.453 -2.168 1 97.69 5 LEU B CA 1
ATOM 769 C C . LEU B 1 5 ? -0.189 -26.969 -0.871 1 97.69 5 LEU B C 1
ATOM 771 O O . LEU B 1 5 ? -0.368 -26.359 0.187 1 97.69 5 LEU B O 1
ATOM 775 N N . SER B 1 6 ? 0.566 -28.062 -0.904 1 96.19 6 SER B N 1
ATOM 776 C CA . SER B 1 6 ? 1.324 -28.547 0.247 1 96.19 6 SER B CA 1
ATOM 777 C C . SER B 1 6 ? 2.568 -27.688 0.482 1 96.19 6 SER B C 1
ATOM 779 O O . SER B 1 6 ? 3.082 -27.062 -0.446 1 96.19 6 SER B O 1
ATOM 781 N N . PRO B 1 7 ? 2.994 -27.703 1.704 1 95.69 7 PRO B N 1
ATOM 782 C CA . PRO B 1 7 ? 4.23 -26.969 1.976 1 95.69 7 PRO B CA 1
ATOM 783 C C . PRO B 1 7 ? 5.391 -27.406 1.084 1 95.69 7 PRO B C 1
ATOM 785 O O . PRO B 1 7 ? 6.188 -26.562 0.646 1 95.69 7 PRO B O 1
ATOM 788 N N . ALA B 1 8 ? 5.492 -28.688 0.852 1 97.06 8 ALA B N 1
ATOM 789 C CA . ALA B 1 8 ? 6.559 -29.219 -0.003 1 97.06 8 ALA B CA 1
ATOM 790 C C . ALA B 1 8 ? 6.414 -28.703 -1.433 1 97.06 8 ALA B C 1
ATOM 792 O O . ALA B 1 8 ? 7.406 -28.344 -2.076 1 97.06 8 ALA B O 1
ATOM 793 N N . ASP B 1 9 ? 5.172 -28.703 -1.944 1 97.25 9 ASP B N 1
ATOM 794 C CA . ASP B 1 9 ? 4.91 -28.172 -3.283 1 97.25 9 ASP B CA 1
ATOM 795 C C . ASP B 1 9 ? 5.234 -26.688 -3.371 1 97.25 9 ASP B C 1
ATOM 797 O O . ASP B 1 9 ? 5.801 -26.234 -4.363 1 97.25 9 ASP B O 1
ATOM 801 N N . ILE B 1 10 ? 4.844 -25.938 -2.412 1 98.12 10 ILE B N 1
ATOM 802 C CA . ILE B 1 10 ? 5.117 -24.5 -2.371 1 98.12 10 ILE B CA 1
ATOM 803 C C . ILE B 1 10 ? 6.625 -24.266 -2.412 1 98.12 10 ILE B C 1
ATOM 805 O O . ILE B 1 10 ? 7.113 -23.469 -3.209 1 98.12 10 ILE B O 1
ATOM 809 N N . GLU B 1 11 ? 7.328 -24.969 -1.561 1 97.38 11 GLU B N 1
ATOM 810 C CA . GLU B 1 11 ? 8.773 -24.812 -1.493 1 97.38 11 GLU B CA 1
ATOM 811 C C . GLU B 1 11 ? 9.43 -25.125 -2.842 1 97.38 11 GLU B C 1
ATOM 813 O O . GLU B 1 11 ? 10.328 -24.391 -3.275 1 97.38 11 GLU B O 1
ATOM 818 N N . ALA B 1 12 ? 9.016 -26.156 -3.451 1 98.12 12 ALA B N 1
ATOM 819 C CA . ALA B 1 12 ? 9.562 -26.547 -4.75 1 98.12 12 ALA B CA 1
ATOM 820 C C . ALA B 1 12 ? 9.336 -25.453 -5.789 1 98.12 12 ALA B C 1
ATOM 822 O O . ALA B 1 12 ? 10.219 -25.172 -6.602 1 98.12 12 ALA B O 1
ATOM 823 N N . GLN B 1 13 ? 8.125 -24.906 -5.785 1 97.94 13 GLN B N 1
ATOM 824 C CA . GLN B 1 13 ? 7.793 -23.891 -6.77 1 97.94 13 GLN B CA 1
ATOM 825 C C . GLN B 1 13 ? 8.508 -22.578 -6.465 1 97.94 13 GLN B C 1
ATOM 827 O O . GLN B 1 13 ? 8.898 -21.844 -7.379 1 97.94 13 GLN B O 1
ATOM 832 N N . LEU B 1 14 ? 8.688 -22.281 -5.191 1 98.25 14 LEU B N 1
ATOM 833 C CA . LEU B 1 14 ? 9.352 -21.047 -4.797 1 98.25 14 LEU B CA 1
ATOM 834 C C . LEU B 1 14 ? 10.836 -21.078 -5.145 1 98.25 14 LEU B C 1
ATOM 836 O O . LEU B 1 14 ? 11.484 -20.047 -5.223 1 98.25 14 LEU B O 1
ATOM 840 N N . ALA B 1 15 ? 11.359 -22.266 -5.254 1 97.56 15 ALA B N 1
ATOM 841 C CA . ALA B 1 15 ? 12.758 -22.422 -5.656 1 97.56 15 ALA B CA 1
ATOM 842 C C . ALA B 1 15 ? 13.031 -21.688 -6.969 1 97.56 15 ALA B C 1
ATOM 844 O O . ALA B 1 15 ? 14.156 -21.25 -7.215 1 97.56 15 ALA B O 1
ATOM 845 N N . ASN B 1 16 ? 12.016 -21.484 -7.797 1 96.19 16 ASN B N 1
ATOM 846 C CA . ASN B 1 16 ? 12.148 -20.828 -9.086 1 96.19 16 ASN B CA 1
ATOM 847 C C . ASN B 1 16 ? 11.672 -19.375 -9.023 1 96.19 16 ASN B C 1
ATOM 849 O O . ASN B 1 16 ? 11.523 -18.719 -10.055 1 96.19 16 ASN B O 1
ATOM 853 N N . LEU B 1 17 ? 11.344 -18.875 -7.934 1 97.38 17 LEU B N 1
ATOM 854 C CA . LEU B 1 17 ? 10.867 -17.516 -7.719 1 97.38 17 LEU B CA 1
ATOM 855 C C . LEU B 1 17 ? 11.688 -16.812 -6.645 1 97.38 17 LEU B C 1
ATOM 857 O O . LEU B 1 17 ? 11.172 -16.484 -5.574 1 97.38 17 LEU B O 1
ATOM 861 N N . PRO B 1 18 ? 12.93 -16.516 -7.035 1 95.69 18 PRO B N 1
ATOM 862 C CA . PRO B 1 18 ? 13.789 -15.883 -6.031 1 95.69 18 PRO B CA 1
ATOM 863 C C . PRO B 1 18 ? 13.141 -14.641 -5.414 1 95.69 18 PRO B C 1
ATOM 865 O O . PRO B 1 18 ? 12.477 -13.875 -6.109 1 95.69 18 PRO B O 1
ATOM 868 N N . GLY B 1 19 ? 13.305 -14.531 -4.027 1 97.56 19 GLY B N 1
ATOM 869 C CA . GLY B 1 19 ? 12.773 -13.391 -3.297 1 97.56 19 GLY B CA 1
ATOM 870 C C . GLY B 1 19 ? 11.453 -13.695 -2.607 1 97.56 19 GLY B C 1
ATOM 871 O O . GLY B 1 19 ? 11.133 -13.094 -1.58 1 97.56 19 GLY B O 1
ATOM 872 N N . TRP B 1 20 ? 10.664 -14.555 -3.244 1 98.69 20 TRP B N 1
ATOM 873 C CA . TRP B 1 20 ? 9.398 -14.945 -2.639 1 98.69 20 TRP B CA 1
ATOM 874 C C . TRP B 1 20 ? 9.617 -15.945 -1.511 1 98.69 20 TRP B C 1
ATOM 876 O O . TRP B 1 20 ? 10.453 -16.844 -1.623 1 98.69 20 TRP B O 1
ATOM 886 N N . LYS B 1 21 ? 8.867 -15.812 -0.494 1 98.5 21 LYS B N 1
ATOM 887 C CA . LYS B 1 21 ? 8.891 -16.734 0.635 1 98.5 21 LYS B CA 1
ATOM 888 C C . LYS B 1 21 ? 7.48 -17.016 1.151 1 98.5 21 LYS B C 1
ATOM 890 O O . LYS B 1 21 ? 6.57 -16.203 0.949 1 98.5 21 LYS B O 1
ATOM 895 N N . GLN B 1 22 ? 7.316 -18.141 1.806 1 98.31 22 GLN B N 1
ATOM 896 C CA . GLN B 1 22 ? 6.074 -18.422 2.516 1 98.31 22 GLN B CA 1
ATOM 897 C C . GLN B 1 22 ? 6.121 -17.875 3.941 1 98.31 22 GLN B C 1
ATOM 899 O O . GLN B 1 22 ? 7.066 -18.156 4.684 1 98.31 22 GLN B O 1
ATOM 904 N N . VAL B 1 23 ? 5.25 -17.125 4.277 1 97.94 23 VAL B N 1
ATOM 905 C CA . VAL B 1 23 ? 5.062 -16.609 5.633 1 97.94 23 VAL B CA 1
ATOM 906 C C . VAL B 1 23 ? 3.678 -17.016 6.145 1 97.94 23 VAL B C 1
ATOM 908 O O . VAL B 1 23 ? 2.676 -16.375 5.797 1 97.94 23 VAL B O 1
ATOM 911 N N . GLY B 1 24 ? 3.635 -18.031 6.898 1 96.56 24 GLY B N 1
ATOM 912 C CA . GLY B 1 24 ? 2.338 -18.562 7.285 1 96.56 24 GLY B CA 1
ATOM 913 C C . GLY B 1 24 ? 1.526 -19.062 6.109 1 96.56 24 GLY B C 1
ATOM 914 O O . GLY B 1 24 ? 1.995 -19.906 5.34 1 96.56 24 GLY B O 1
ATOM 915 N N . ASP B 1 25 ? 0.344 -18.453 5.879 1 97.06 25 ASP B N 1
ATOM 916 C CA . ASP B 1 25 ? -0.583 -18.922 4.855 1 97.06 25 ASP B CA 1
ATOM 917 C C . ASP B 1 25 ? -0.51 -18.062 3.604 1 97.06 25 ASP B C 1
ATOM 919 O O . ASP B 1 25 ? -1.435 -18.047 2.787 1 97.06 25 ASP B O 1
ATOM 923 N N . ARG B 1 26 ? 0.602 -17.328 3.469 1 98.5 26 ARG B N 1
ATOM 924 C CA . ARG B 1 26 ? 0.692 -16.453 2.303 1 98.5 26 ARG B CA 1
ATOM 925 C C . ARG B 1 26 ? 2.111 -16.438 1.743 1 98.5 26 ARG B C 1
ATOM 927 O O . ARG B 1 26 ? 3.051 -16.875 2.402 1 98.5 26 ARG B O 1
ATOM 934 N N . LEU B 1 27 ? 2.234 -16 0.501 1 98.81 27 LEU B N 1
ATOM 935 C CA . LEU B 1 27 ? 3.508 -15.648 -0.117 1 98.81 27 LEU B CA 1
ATOM 936 C C . LEU B 1 27 ? 3.834 -14.18 0.104 1 98.81 27 LEU B C 1
ATOM 938 O O . LEU B 1 27 ? 2.939 -13.328 0.08 1 98.81 27 LEU B O 1
ATOM 942 N N . GLU B 1 28 ? 5.117 -13.898 0.247 1 98.88 28 GLU B N 1
ATOM 943 C CA . GLU B 1 28 ? 5.516 -12.508 0.461 1 98.88 28 GLU B CA 1
ATOM 944 C C . GLU B 1 28 ? 6.828 -12.195 -0.25 1 98.88 28 GLU B C 1
ATOM 946 O O . GLU B 1 28 ? 7.746 -13.016 -0.259 1 98.88 28 GLU B O 1
ATOM 951 N N . GLN B 1 29 ? 6.922 -11.062 -0.843 1 98.75 29 GLN B N 1
ATOM 952 C CA . GLN B 1 29 ? 8.164 -10.508 -1.359 1 98.75 29 GLN B CA 1
ATOM 953 C C . GLN B 1 29 ? 8.18 -8.984 -1.245 1 98.75 29 GLN B C 1
ATOM 955 O O . GLN B 1 29 ? 7.164 -8.328 -1.477 1 98.75 29 GLN B O 1
ATOM 960 N N . THR B 1 30 ? 9.32 -8.445 -0.885 1 98.81 30 THR B N 1
ATOM 961 C CA . THR B 1 30 ? 9.523 -7.004 -0.856 1 98.81 30 THR B CA 1
ATOM 962 C C . THR B 1 30 ? 10.43 -6.566 -2.004 1 98.81 30 THR B C 1
ATOM 964 O O . THR B 1 30 ? 11.5 -7.148 -2.219 1 98.81 30 THR B O 1
ATOM 967 N N . PHE B 1 31 ? 9.969 -5.582 -2.781 1 98.62 31 PHE B N 1
ATOM 968 C CA . PHE B 1 31 ? 10.719 -4.957 -3.869 1 98.62 31 PHE B CA 1
ATOM 969 C C . PHE B 1 31 ? 11.18 -3.559 -3.475 1 98.62 31 PHE B C 1
ATOM 971 O O . PHE B 1 31 ? 10.438 -2.812 -2.832 1 98.62 31 PHE B O 1
ATOM 978 N N . THR B 1 32 ? 12.414 -3.197 -3.875 1 98.44 32 THR B N 1
ATOM 979 C CA . THR B 1 32 ? 12.984 -1.893 -3.557 1 98.44 32 THR B CA 1
ATOM 980 C C . THR B 1 32 ? 13.234 -1.084 -4.828 1 98.44 32 THR B C 1
ATOM 982 O O . THR B 1 32 ? 13.719 -1.62 -5.828 1 98.44 32 THR B O 1
ATOM 985 N N . PHE B 1 33 ? 12.883 0.201 -4.742 1 98.25 33 PHE B N 1
ATOM 986 C CA . PHE B 1 33 ? 12.992 1.106 -5.879 1 98.25 33 PHE B CA 1
ATOM 987 C C . PHE B 1 33 ? 13.805 2.342 -5.512 1 98.25 33 PHE B C 1
ATOM 989 O O . PHE B 1 33 ? 14.43 2.389 -4.449 1 98.25 33 PHE B O 1
ATOM 996 N N . LYS B 1 34 ? 13.844 3.244 -6.391 1 97.81 34 LYS B N 1
ATOM 997 C CA . LYS B 1 34 ? 14.68 4.426 -6.188 1 97.81 34 LYS B CA 1
ATOM 998 C C . LYS B 1 34 ? 14.039 5.383 -5.184 1 97.81 34 LYS B C 1
ATOM 1000 O O . LYS B 1 34 ? 14.734 6.004 -4.379 1 97.81 34 LYS B O 1
ATOM 1005 N N . ASP B 1 35 ? 12.734 5.59 -5.301 1 98.12 35 ASP B N 1
ATOM 1006 C CA . ASP B 1 35 ? 12 6.551 -4.48 1 98.12 35 ASP B CA 1
ATOM 1007 C C . ASP B 1 35 ? 10.523 6.184 -4.398 1 98.12 35 ASP B C 1
ATOM 1009 O O . ASP B 1 35 ? 10.125 5.086 -4.797 1 98.12 35 ASP B O 1
ATOM 1013 N N . PHE B 1 36 ? 9.742 7.082 -3.812 1 98.56 36 PHE B N 1
ATOM 1014 C CA . PHE B 1 36 ? 8.312 6.879 -3.629 1 98.56 36 PHE B CA 1
ATOM 1015 C C . PHE B 1 36 ? 7.609 6.719 -4.973 1 98.56 36 PHE B C 1
ATOM 1017 O O . PHE B 1 36 ? 6.762 5.836 -5.137 1 98.56 36 PHE B O 1
ATOM 1024 N N . LEU B 1 37 ? 7.957 7.527 -5.965 1 98.56 37 LEU B N 1
ATOM 1025 C CA . LEU B 1 37 ? 7.34 7.465 -7.285 1 98.56 37 LEU B CA 1
ATOM 1026 C C . LEU B 1 37 ? 7.621 6.121 -7.953 1 98.56 37 LEU B C 1
ATOM 1028 O O . LEU B 1 37 ? 6.766 5.59 -8.664 1 98.56 37 LEU B O 1
ATOM 1032 N N . GLY B 1 38 ? 8.836 5.621 -7.742 1 98.38 38 GLY B N 1
ATOM 1033 C CA . GLY B 1 38 ? 9.141 4.289 -8.242 1 98.38 38 GLY B CA 1
ATOM 1034 C C . GLY B 1 38 ? 8.273 3.209 -7.637 1 98.38 38 GLY B C 1
ATOM 1035 O O . GLY B 1 38 ? 7.82 2.301 -8.344 1 98.38 38 GLY B O 1
ATOM 1036 N N . SER B 1 39 ? 8.031 3.264 -6.32 1 98.62 39 SER B N 1
ATOM 1037 C CA . SER B 1 39 ? 7.141 2.324 -5.648 1 98.62 39 SER B CA 1
ATOM 1038 C C . SER B 1 39 ? 5.73 2.391 -6.234 1 98.62 39 SER B C 1
ATOM 1040 O O . SER B 1 39 ? 5.129 1.358 -6.535 1 98.62 39 SER B O 1
ATOM 1042 N N . ILE B 1 40 ? 5.246 3.619 -6.441 1 98.75 40 ILE B N 1
ATOM 1043 C CA . ILE B 1 40 ? 3.893 3.82 -6.949 1 98.75 40 ILE B CA 1
ATOM 1044 C C . ILE B 1 40 ? 3.793 3.289 -8.375 1 98.75 40 ILE B C 1
ATOM 1046 O O . ILE B 1 40 ? 2.801 2.654 -8.742 1 98.75 40 ILE B O 1
ATOM 1050 N N . ALA B 1 41 ? 4.789 3.514 -9.156 1 98.38 41 ALA B N 1
ATOM 1051 C CA . ALA B 1 41 ? 4.801 3.012 -10.531 1 98.38 41 ALA B CA 1
ATOM 1052 C C . ALA B 1 41 ? 4.707 1.489 -10.555 1 98.38 41 ALA B C 1
ATOM 1054 O O . ALA B 1 41 ? 3.975 0.92 -11.367 1 98.38 41 ALA B O 1
ATOM 1055 N N . PHE B 1 42 ? 5.465 0.843 -9.711 1 98.62 42 PHE B N 1
ATOM 1056 C CA . PHE B 1 42 ? 5.438 -0.613 -9.633 1 98.62 42 PHE B CA 1
ATOM 1057 C C . PHE B 1 42 ? 4.051 -1.108 -9.242 1 98.62 42 PHE B C 1
ATOM 1059 O O . PHE B 1 42 ? 3.525 -2.041 -9.859 1 98.62 42 PHE B O 1
ATOM 1066 N N . VAL B 1 43 ? 3.436 -0.507 -8.242 1 98.69 43 VAL B N 1
ATOM 1067 C CA . VAL B 1 43 ? 2.102 -0.892 -7.797 1 98.69 43 VAL B CA 1
ATOM 1068 C C . VAL B 1 43 ? 1.112 -0.761 -8.953 1 98.69 43 VAL B C 1
ATOM 1070 O O . VAL B 1 43 ? 0.302 -1.66 -9.188 1 98.69 43 VAL B O 1
ATOM 1073 N N . ASN B 1 44 ? 1.237 0.322 -9.688 1 98.56 44 ASN B N 1
ATOM 1074 C CA . ASN B 1 44 ? 0.323 0.536 -10.805 1 98.56 44 ASN B CA 1
ATOM 1075 C C . ASN B 1 44 ? 0.515 -0.515 -11.891 1 98.56 44 ASN B C 1
ATOM 1077 O O . ASN B 1 44 ? -0.445 -0.905 -12.562 1 98.56 44 ASN B O 1
ATOM 1081 N N . ARG B 1 45 ? 1.705 -1.02 -12.047 1 98.31 45 ARG B N 1
ATOM 1082 C CA . ARG B 1 45 ? 1.978 -2.041 -13.047 1 98.31 45 ARG B CA 1
ATOM 1083 C C . ARG B 1 45 ? 1.369 -3.381 -12.648 1 98.31 45 ARG B C 1
ATOM 1085 O O . ARG B 1 45 ? 1.124 -4.238 -13.5 1 98.31 45 ARG B O 1
ATOM 1092 N N . LEU B 1 46 ? 1.134 -3.586 -11.375 1 97.31 46 LEU B N 1
ATOM 1093 C CA . LEU B 1 46 ? 0.607 -4.859 -10.891 1 97.31 46 LEU B CA 1
ATOM 1094 C C . LEU B 1 46 ? -0.908 -4.918 -11.062 1 97.31 46 LEU B C 1
ATOM 1096 O O . LEU B 1 46 ? -1.503 -5.996 -10.977 1 97.31 46 LEU B O 1
ATOM 1100 N N . VAL B 1 47 ? -1.535 -3.783 -11.297 1 98.44 47 VAL B N 1
ATOM 1101 C CA . VAL B 1 47 ? -2.99 -3.676 -11.25 1 98.44 47 VAL B CA 1
ATOM 1102 C C . VAL B 1 47 ? -3.605 -4.52 -12.367 1 98.44 47 VAL B C 1
ATOM 1104 O O . VAL B 1 47 ? -4.449 -5.383 -12.109 1 98.44 47 VAL B O 1
ATOM 1107 N N . ASP B 1 48 ? -3.119 -4.355 -13.547 1 98.19 48 ASP B N 1
ATOM 1108 C CA . ASP B 1 48 ? -3.727 -5.047 -14.68 1 98.19 48 ASP B CA 1
ATOM 1109 C C . ASP B 1 48 ? -3.549 -6.559 -14.555 1 98.19 48 ASP B C 1
ATOM 1111 O O . ASP B 1 48 ? -4.52 -7.312 -14.656 1 98.19 48 ASP B O 1
ATOM 1115 N N . PRO B 1 49 ? -2.365 -7.078 -14.297 1 98.12 49 PRO B N 1
ATOM 1116 C CA . PRO B 1 49 ? -2.219 -8.523 -14.125 1 98.12 49 PRO B CA 1
ATOM 1117 C C . PRO B 1 49 ? -3.09 -9.07 -12.992 1 98.12 49 PRO B C 1
ATOM 1119 O O . PRO B 1 49 ? -3.604 -10.188 -13.094 1 98.12 49 PRO B O 1
ATOM 1122 N N . ALA B 1 50 ? -3.227 -8.359 -11.883 1 98.44 50 ALA B N 1
ATOM 1123 C CA . ALA B 1 50 ? -4.055 -8.797 -10.766 1 98.44 50 ALA B CA 1
ATOM 1124 C C . ALA B 1 50 ? -5.523 -8.891 -11.172 1 98.44 50 ALA B C 1
ATOM 1126 O O . ALA B 1 50 ? -6.199 -9.875 -10.859 1 98.44 50 ALA B O 1
ATOM 1127 N N . GLU B 1 51 ? -5.98 -7.84 -11.914 1 98.5 51 GLU B N 1
ATOM 1128 C CA . GLU B 1 51 ? -7.359 -7.824 -12.398 1 98.5 51 GLU B CA 1
ATOM 1129 C C . GLU B 1 51 ? -7.609 -8.969 -13.383 1 98.5 51 GLU B C 1
ATOM 1131 O O . GLU B 1 51 ? -8.633 -9.648 -13.289 1 98.5 51 GLU B O 1
ATOM 1136 N N . GLN B 1 52 ? -6.688 -9.164 -14.281 1 98 52 GLN B N 1
ATOM 1137 C CA . GLN B 1 52 ? -6.832 -10.219 -15.281 1 98 52 GLN B CA 1
ATOM 1138 C C . GLN B 1 52 ? -6.879 -11.594 -14.633 1 98 52 GLN B C 1
ATOM 1140 O O . GLN B 1 52 ? -7.625 -12.469 -15.078 1 98 52 GLN B O 1
ATOM 1145 N N . ALA B 1 53 ? -6.113 -11.766 -13.641 1 97.25 53 ALA B N 1
ATOM 1146 C CA . ALA B 1 53 ? -6.047 -13.047 -12.945 1 97.25 53 ALA B CA 1
ATOM 1147 C C . ALA B 1 53 ? -7.238 -13.227 -12.016 1 97.25 53 ALA B C 1
ATOM 1149 O O . ALA B 1 53 ? -7.492 -14.336 -11.531 1 97.25 53 ALA B O 1
ATOM 1150 N N . GLY B 1 54 ? -7.984 -12.117 -11.766 1 97.12 54 GLY B N 1
ATOM 1151 C CA . GLY B 1 54 ? -9.023 -12.172 -10.75 1 97.12 54 GLY B CA 1
ATOM 1152 C C . GLY B 1 54 ? -8.484 -12.508 -9.367 1 97.12 54 GLY B C 1
ATOM 1153 O O . GLY B 1 54 ? -9.133 -13.219 -8.602 1 97.12 54 GLY B O 1
ATOM 1154 N N . HIS B 1 55 ? -7.293 -12.188 -9.055 1 98 55 HIS B N 1
ATOM 1155 C CA . HIS B 1 55 ? -6.559 -12.43 -7.82 1 98 55 HIS B CA 1
ATOM 1156 C C . HIS B 1 55 ? -5.766 -11.195 -7.402 1 98 55 HIS B C 1
ATOM 1158 O O . HIS B 1 55 ? -4.914 -10.711 -8.156 1 98 55 HIS B O 1
ATOM 1164 N N . HIS B 1 56 ? -6.098 -10.672 -6.223 1 98.44 56 HIS B N 1
ATOM 1165 C CA . HIS B 1 56 ? -5.574 -9.367 -5.84 1 98.44 56 HIS B CA 1
ATOM 1166 C C . HIS B 1 56 ? -4.652 -9.477 -4.629 1 98.44 56 HIS B C 1
ATOM 1168 O O . HIS B 1 56 ? -5.023 -10.062 -3.611 1 98.44 56 HIS B O 1
ATOM 1174 N N . PRO B 1 57 ? -3.479 -8.922 -4.734 1 98.75 57 PRO B N 1
ATOM 1175 C CA . PRO B 1 57 ? -2.523 -8.938 -3.625 1 98.75 57 PRO B CA 1
ATOM 1176 C C . PRO B 1 57 ? -2.891 -7.961 -2.512 1 98.75 57 PRO B C 1
ATOM 1178 O O . PRO B 1 57 ? -3.648 -7.016 -2.742 1 98.75 57 PRO B O 1
ATOM 1181 N N . ASP B 1 58 ? -2.414 -8.203 -1.286 1 98.75 58 ASP B N 1
ATOM 1182 C CA . ASP B 1 58 ? -2.219 -7.148 -0.296 1 98.75 58 ASP B CA 1
ATOM 1183 C C . ASP B 1 58 ? -0.88 -6.445 -0.501 1 98.75 58 ASP B C 1
ATOM 1185 O O . ASP B 1 58 ? 0.132 -7.094 -0.777 1 98.75 58 ASP B O 1
ATOM 1189 N N . LEU B 1 59 ? -0.866 -5.133 -0.357 1 98.94 59 LEU B N 1
ATOM 1190 C CA . LEU B 1 59 ? 0.326 -4.34 -0.643 1 98.94 59 LEU B CA 1
ATOM 1191 C C . LEU B 1 59 ? 0.674 -3.438 0.535 1 98.94 59 LEU B C 1
ATOM 1193 O O . LEU B 1 59 ? -0.217 -2.873 1.174 1 98.94 59 LEU B O 1
ATOM 1197 N N . SER B 1 60 ? 1.892 -3.285 0.785 1 98.88 60 SER B N 1
ATOM 1198 C CA . SER B 1 60 ? 2.41 -2.26 1.685 1 98.88 60 SER B CA 1
ATOM 1199 C C . SER B 1 60 ? 3.49 -1.423 1.006 1 98.88 60 SER B C 1
ATOM 1201 O O . SER B 1 60 ? 4.402 -1.967 0.382 1 98.88 60 SER B O 1
ATOM 1203 N N . ILE B 1 61 ? 3.332 -0.148 1.099 1 98.88 61 ILE B N 1
ATOM 1204 C CA . ILE B 1 61 ? 4.285 0.797 0.524 1 98.88 61 ILE B CA 1
ATOM 1205 C C . ILE B 1 61 ? 4.902 1.644 1.634 1 98.88 61 ILE B C 1
ATOM 1207 O O . ILE B 1 61 ? 4.188 2.285 2.406 1 98.88 61 ILE B O 1
ATOM 1211 N N . SER B 1 62 ? 6.148 1.642 1.758 1 98.62 62 SER B N 1
ATOM 1212 C CA . SER B 1 62 ? 6.934 2.502 2.635 1 98.62 62 SER B CA 1
ATOM 1213 C C . SER B 1 62 ? 8.109 3.119 1.892 1 98.62 62 SER B C 1
ATOM 1215 O O . SER B 1 62 ? 9.156 2.484 1.736 1 98.62 62 SER B O 1
ATOM 1217 N N . TRP B 1 63 ? 7.945 4.328 1.502 1 97.19 63 TRP B N 1
ATOM 1218 C CA . TRP B 1 63 ? 8.898 5.055 0.673 1 97.19 63 TRP B CA 1
ATOM 1219 C C . TRP B 1 63 ? 9.25 4.262 -0.581 1 97.19 63 TRP B C 1
ATOM 1221 O O . TRP B 1 63 ? 8.414 4.105 -1.477 1 97.19 63 TRP B O 1
ATOM 1231 N N . ASN B 1 64 ? 10.414 3.686 -0.663 1 98.38 64 ASN B N 1
ATOM 1232 C CA . ASN B 1 64 ? 10.859 3.049 -1.896 1 98.38 64 ASN B CA 1
ATOM 1233 C C . ASN B 1 64 ? 10.727 1.53 -1.824 1 98.38 64 ASN B C 1
ATOM 1235 O O . ASN B 1 64 ? 11.359 0.811 -2.602 1 98.38 64 ASN B O 1
ATOM 1239 N N . ARG B 1 65 ? 9.914 1.051 -0.814 1 98.81 65 ARG B N 1
ATOM 1240 C CA . ARG B 1 65 ? 9.734 -0.386 -0.636 1 98.81 65 ARG B CA 1
ATOM 1241 C C . ARG B 1 65 ? 8.26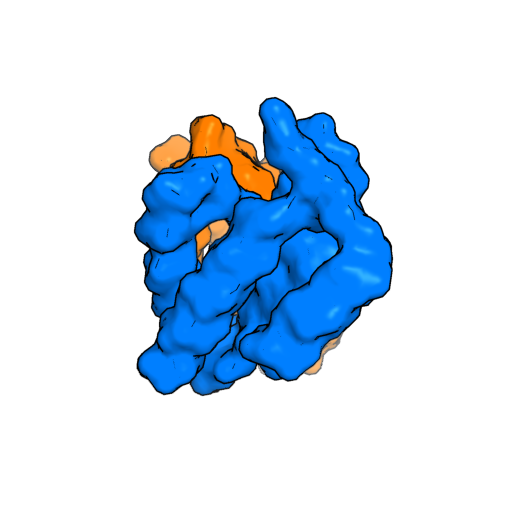6 -0.779 -0.789 1 98.81 65 ARG B C 1
ATOM 1243 O O . ARG B 1 65 ? 7.387 -0.137 -0.216 1 98.81 65 ARG B O 1
ATOM 1250 N N . VAL B 1 66 ? 8.031 -1.838 -1.597 1 98.88 66 VAL B N 1
ATOM 1251 C CA . VAL B 1 66 ? 6.703 -2.414 -1.761 1 98.88 66 VAL B CA 1
ATOM 1252 C C . VAL B 1 66 ? 6.719 -3.883 -1.343 1 98.88 66 VAL B C 1
ATOM 1254 O O . VAL B 1 66 ? 7.438 -4.695 -1.93 1 98.88 66 VAL B O 1
ATOM 1257 N N . THR B 1 67 ? 6.004 -4.219 -0.345 1 98.94 67 THR B N 1
ATOM 1258 C CA . THR B 1 67 ? 5.773 -5.617 0.004 1 98.94 67 THR B CA 1
ATOM 1259 C C . THR B 1 67 ? 4.48 -6.125 -0.625 1 98.94 67 THR B C 1
ATOM 1261 O O . THR B 1 67 ? 3.43 -5.5 -0.487 1 98.94 67 THR B O 1
ATOM 1264 N N . VAL B 1 68 ? 4.609 -7.238 -1.311 1 98.94 68 VAL B N 1
ATOM 1265 C CA . VAL B 1 68 ? 3.473 -7.891 -1.954 1 98.94 68 VAL B CA 1
ATOM 1266 C C . VAL B 1 68 ? 3.162 -9.203 -1.241 1 98.94 68 VAL B C 1
ATOM 1268 O O . VAL B 1 68 ? 4.055 -10.031 -1.022 1 98.94 68 VAL B O 1
ATOM 1271 N N . CYS B 1 69 ? 1.925 -9.414 -0.869 1 98.88 69 CYS B N 1
ATOM 1272 C CA . CYS B 1 69 ? 1.461 -10.648 -0.246 1 98.88 69 CYS B CA 1
ATOM 1273 C C . CYS B 1 69 ? 0.338 -11.281 -1.06 1 98.88 69 CYS B C 1
ATOM 1275 O O . CYS B 1 69 ? -0.574 -10.586 -1.512 1 98.88 69 CYS B O 1
ATOM 1277 N N . LEU B 1 70 ? 0.464 -12.57 -1.25 1 98.81 70 LEU B N 1
ATOM 1278 C CA . LEU B 1 70 ? -0.513 -13.32 -2.035 1 98.81 70 LEU B CA 1
ATOM 1279 C C . LEU B 1 70 ? -1.059 -14.5 -1.244 1 98.81 70 LEU B C 1
ATOM 1281 O O . LEU B 1 70 ? -0.291 -15.266 -0.656 1 98.81 70 LEU B O 1
ATOM 1285 N N . THR B 1 71 ? -2.312 -14.625 -1.191 1 98.5 71 THR B N 1
ATOM 1286 C CA . THR B 1 71 ? -3.023 -15.75 -0.589 1 98.5 71 THR B CA 1
ATOM 1287 C C . THR B 1 71 ? -4.406 -15.914 -1.215 1 98.5 71 THR B C 1
ATOM 1289 O O . THR B 1 71 ? -4.973 -14.953 -1.739 1 98.5 71 THR B O 1
ATOM 1292 N N . THR B 1 72 ? -4.914 -17.078 -1.27 1 97.81 72 THR B N 1
ATOM 1293 C CA . THR B 1 72 ? -6.285 -17.344 -1.699 1 97.81 72 THR B CA 1
ATOM 1294 C C . THR B 1 72 ? -7.223 -17.422 -0.498 1 97.81 72 THR B C 1
ATOM 1296 O O . THR B 1 72 ? -7.27 -18.438 0.192 1 97.81 72 THR B O 1
ATOM 1299 N N . HIS B 1 73 ? -8.023 -16.406 -0.301 1 93.94 73 HIS B N 1
ATOM 1300 C CA . HIS B 1 73 ? -8.789 -16.203 0.922 1 93.94 73 HIS B CA 1
ATOM 1301 C C . HIS B 1 73 ? -9.852 -17.281 1.092 1 93.94 73 HIS B C 1
ATOM 1303 O O . HIS B 1 73 ? -10.102 -17.75 2.209 1 93.94 73 HIS B O 1
ATOM 1309 N N . ASP B 1 74 ? -10.453 -17.688 0.007 1 92.19 74 ASP B N 1
ATOM 1310 C CA . ASP B 1 74 ? -11.57 -18.625 0.097 1 92.19 74 ASP B CA 1
ATOM 1311 C C . ASP B 1 74 ? -11.094 -20 0.561 1 92.19 74 ASP B C 1
ATOM 1313 O O . ASP B 1 74 ? -11.875 -20.781 1.096 1 92.19 74 ASP B O 1
ATOM 1317 N N . VAL B 1 75 ? -9.797 -20.25 0.348 1 93.19 75 VAL B N 1
ATOM 1318 C CA . VAL B 1 75 ? -9.219 -21.531 0.711 1 93.19 75 VAL B CA 1
ATOM 1319 C C . VAL B 1 75 ? -8.453 -21.406 2.025 1 93.19 75 VAL B C 1
ATOM 1321 O O . VAL B 1 75 ? -8.109 -22.422 2.65 1 93.19 75 VAL B O 1
ATOM 1324 N N . GLY B 1 76 ? -8.117 -20.219 2.344 1 93.69 76 GLY B N 1
ATOM 1325 C CA . GLY B 1 76 ? -7.363 -19.953 3.557 1 93.69 76 GLY B CA 1
ATOM 1326 C C . GLY B 1 76 ? -5.902 -20.344 3.447 1 93.69 76 GLY B C 1
ATOM 1327 O O . GLY B 1 76 ? -5.336 -20.922 4.383 1 93.69 76 GLY B O 1
ATOM 1328 N N . GLY B 1 77 ? -5.32 -20.141 2.283 1 97.62 77 GLY B N 1
ATOM 1329 C CA . GLY B 1 77 ? -3.936 -20.531 2.076 1 97.62 77 GLY B CA 1
ATOM 1330 C C . GLY B 1 77 ? -3.441 -20.25 0.669 1 97.62 77 GLY B C 1
ATOM 1331 O O . GLY B 1 77 ? -3.967 -19.375 -0.016 1 97.62 77 GLY B O 1
ATOM 1332 N N . ILE B 1 78 ? -2.4 -20.969 0.374 1 98.62 78 ILE B N 1
ATOM 1333 C CA . ILE B 1 78 ? -1.705 -20.734 -0.886 1 98.62 78 ILE B CA 1
ATOM 1334 C C . ILE B 1 78 ? -2.168 -21.734 -1.932 1 98.62 78 ILE B C 1
ATOM 1336 O O . ILE B 1 78 ? -2.24 -22.938 -1.654 1 98.62 78 ILE B O 1
ATOM 1340 N N . THR B 1 79 ? -2.592 -21.297 -3.107 1 98.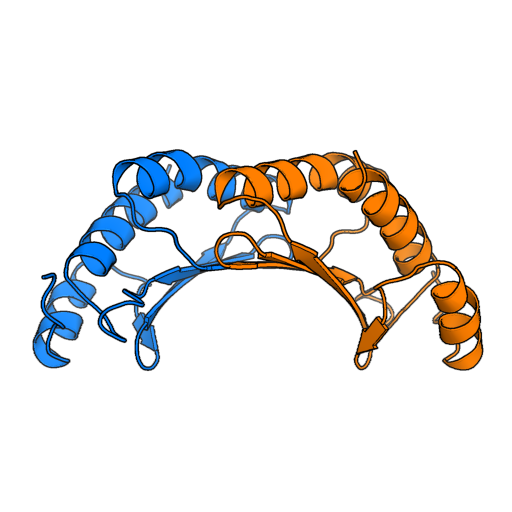38 79 THR B N 1
ATOM 1341 C CA . THR B 1 79 ? -2.947 -22.125 -4.258 1 98.38 79 THR B CA 1
ATOM 1342 C C . THR B 1 79 ? -2.045 -21.797 -5.449 1 98.38 79 THR B C 1
ATOM 1344 O O . THR B 1 79 ? -1.153 -20.953 -5.348 1 98.38 79 THR B O 1
ATOM 1347 N N . GLN B 1 80 ? -2.344 -22.484 -6.535 1 97.88 80 GLN B N 1
ATOM 1348 C CA . GLN B 1 80 ? -1.544 -22.234 -7.73 1 97.88 80 GLN B CA 1
ATOM 1349 C C . GLN B 1 80 ? -1.748 -20.812 -8.25 1 97.88 80 GLN B C 1
ATOM 1351 O O . GLN B 1 80 ? -0.843 -20.234 -8.852 1 97.88 80 GLN B O 1
ATOM 1356 N N . LYS B 1 81 ? -2.895 -20.188 -8 1 97.88 81 LYS B N 1
ATOM 1357 C CA . LYS B 1 81 ? -3.141 -18.812 -8.398 1 97.88 81 LYS B CA 1
ATOM 1358 C C . LYS B 1 81 ? -2.098 -17.875 -7.793 1 97.88 81 LYS B C 1
ATOM 1360 O O . LYS B 1 81 ? -1.669 -16.906 -8.438 1 97.88 81 LYS B O 1
ATOM 1365 N N . ASP B 1 82 ? -1.738 -18.125 -6.594 1 98.62 82 ASP B N 1
ATOM 1366 C CA . ASP B 1 82 ? -0.755 -17.297 -5.898 1 98.62 82 ASP B CA 1
ATOM 1367 C C . ASP B 1 82 ? 0.622 -17.422 -6.547 1 98.62 82 ASP B C 1
ATOM 1369 O O . ASP B 1 82 ? 1.298 -16.422 -6.777 1 98.62 82 ASP B O 1
ATOM 1373 N N . ILE B 1 83 ? 0.964 -18.672 -6.898 1 98.62 83 ILE B N 1
ATOM 1374 C CA . ILE B 1 83 ? 2.246 -18.938 -7.543 1 98.62 83 ILE B CA 1
ATOM 1375 C C . ILE B 1 83 ? 2.283 -18.266 -8.914 1 98.62 83 ILE B C 1
ATOM 1377 O O . ILE B 1 83 ? 3.266 -17.609 -9.266 1 98.62 83 ILE B O 1
ATOM 1381 N N . ASP B 1 84 ? 1.248 -18.406 -9.641 1 98.19 84 ASP B N 1
ATOM 1382 C CA . ASP B 1 84 ? 1.193 -17.859 -10.992 1 98.19 84 ASP B CA 1
ATOM 1383 C C . ASP B 1 84 ? 1.277 -16.344 -10.977 1 98.19 84 ASP B C 1
ATOM 1385 O O . ASP B 1 84 ? 1.989 -15.742 -11.789 1 98.19 84 ASP B O 1
ATOM 1389 N N . LEU B 1 85 ? 0.575 -15.727 -10.062 1 98.5 85 LEU B N 1
ATOM 1390 C CA . LEU B 1 85 ? 0.636 -14.266 -9.992 1 98.5 85 LEU B CA 1
ATOM 1391 C C . LEU B 1 85 ? 2.004 -13.805 -9.5 1 98.5 85 LEU B C 1
ATOM 1393 O O . LEU B 1 85 ? 2.525 -12.789 -9.969 1 98.5 85 LEU B O 1
ATOM 1397 N N . ALA B 1 86 ? 2.57 -14.516 -8.602 1 98.62 86 ALA B N 1
ATOM 1398 C CA . ALA B 1 86 ? 3.918 -14.203 -8.133 1 98.62 86 ALA B CA 1
ATOM 1399 C C . ALA B 1 86 ? 4.91 -14.188 -9.289 1 98.62 86 ALA B C 1
ATOM 1401 O O . ALA B 1 86 ? 5.781 -13.32 -9.359 1 98.62 86 ALA B O 1
ATOM 1402 N N . LYS B 1 87 ? 4.773 -15.148 -10.164 1 98.06 87 LYS B N 1
ATOM 1403 C CA . LYS B 1 87 ? 5.637 -15.219 -11.344 1 98.06 87 LYS B CA 1
ATOM 1404 C C . LYS B 1 87 ? 5.477 -13.969 -12.211 1 98.06 87 LYS B C 1
ATOM 1406 O O . LYS B 1 87 ? 6.469 -13.383 -12.648 1 98.06 87 LYS B O 1
ATOM 1411 N N . VAL B 1 88 ? 4.285 -13.641 -12.414 1 97.94 88 VAL B N 1
ATOM 1412 C CA . VAL B 1 88 ? 3.988 -12.461 -13.227 1 97.94 88 VAL B CA 1
ATOM 1413 C C . VAL B 1 88 ? 4.598 -11.219 -12.578 1 97.94 88 VAL B C 1
ATOM 1415 O O . VAL B 1 88 ? 5.25 -10.422 -13.25 1 97.94 88 VAL B O 1
ATOM 1418 N N . ILE B 1 89 ? 4.426 -11.055 -11.281 1 98 89 ILE B N 1
ATOM 1419 C CA . ILE B 1 89 ? 4.895 -9.883 -10.555 1 98 89 ILE B CA 1
ATOM 1420 C C . ILE B 1 89 ? 6.422 -9.844 -10.562 1 98 89 ILE B C 1
ATOM 1422 O O . ILE B 1 89 ? 7.02 -8.773 -10.711 1 98 89 ILE B O 1
ATOM 1426 N N . SER B 1 90 ? 7.016 -10.977 -10.453 1 97.19 90 SER B N 1
ATOM 1427 C CA . SER B 1 90 ? 8.469 -11.055 -10.516 1 97.19 90 SER B CA 1
ATOM 1428 C C . SER B 1 90 ? 9 -10.5 -11.836 1 97.19 90 SER B C 1
ATOM 1430 O O . SER B 1 90 ? 10.016 -9.797 -11.859 1 97.19 90 SER B O 1
ATOM 1432 N N . ASN B 1 91 ? 8.32 -10.734 -12.883 1 95.31 91 ASN B N 1
ATOM 1433 C CA . ASN B 1 91 ? 8.742 -10.289 -14.203 1 95.31 91 ASN B CA 1
ATOM 1434 C C . ASN B 1 91 ? 8.523 -8.789 -14.383 1 95.31 91 ASN B C 1
ATOM 1436 O O . ASN B 1 91 ? 9.25 -8.141 -15.148 1 95.31 91 ASN B O 1
ATOM 1440 N N . LEU B 1 92 ? 7.59 -8.242 -13.719 1 94.31 92 LEU B N 1
ATOM 1441 C CA . LEU B 1 92 ? 7.293 -6.812 -13.797 1 94.31 92 LEU B CA 1
ATOM 1442 C C . LEU B 1 92 ? 8.383 -5.992 -13.117 1 94.31 92 LEU B C 1
ATOM 1444 O O . LEU B 1 92 ? 8.633 -4.848 -13.492 1 94.31 92 LEU B O 1
ATOM 1448 N N . ALA B 1 93 ? 8.945 -6.461 -12.008 1 86.19 93 ALA B N 1
ATOM 1449 C CA . ALA B 1 93 ? 9.891 -5.715 -11.18 1 86.19 93 ALA B CA 1
ATOM 1450 C C . ALA B 1 93 ? 11.25 -5.609 -11.859 1 86.19 93 ALA B C 1
ATOM 1452 O O . ALA B 1 93 ? 12.07 -4.762 -11.492 1 86.19 93 ALA B O 1
ATOM 1453 N N . VAL B 1 94 ? 11.602 -6.48 -12.75 1 74.12 94 VAL B N 1
ATOM 1454 C CA . VAL B 1 94 ? 12.883 -6.504 -13.445 1 74.12 94 VAL B CA 1
ATOM 1455 C C . VAL B 1 94 ? 12.883 -5.473 -14.57 1 74.12 94 VAL B C 1
ATOM 1457 O O . VAL B 1 94 ? 13.945 -5.043 -15.031 1 74.12 94 VAL B O 1
ATOM 1460 N N . VAL B 1 95 ? 11.766 -4.98 -14.906 1 63.12 95 VAL B N 1
ATOM 1461 C CA . VAL B 1 95 ? 11.758 -4.102 -16.062 1 63.12 95 VAL B CA 1
ATOM 1462 C C . VAL B 1 95 ? 11.859 -2.646 -15.617 1 63.12 95 VAL B C 1
ATOM 1464 O O . VAL B 1 95 ? 11.32 -2.273 -14.57 1 63.12 95 VAL B O 1
#

Secondary structure (DSSP, 8-state):
-PPBPPHHHHHHHHTTSTT-EEETTEEEEEEE-SSHHHHHHHHHHHHHHHHHHT---EEEEETTEEEEEE-BTTTTB-BHHHHHHHHHHHHHHT-/-PPPPPHHHHHHHHTTSTT-EEETTEEEEEEE-SSHHHHHHHHHHHHHHHHHHT---EEEEETTEEEEEE-BTTTTB--HHHHHHHHHHHHHH--